Protein AF-A0A0D6LWR3-F1 (afdb_monomer)

Secondary structure (DSSP, 8-state):
-HHHHHHHHHHHHHHHHHHHTTTTGGGS--TTSHHHHHHHHHHHHHHHHHHHHHTT-PPP-HHHHHHHHHHHHHHHTHHHHHHHH-HHHHHHHHHHHHHHHHHHHHTTSS-TT------PPPHHHHHHHHHHHTT--------------------HHHHHHHHHHHHHHHHHHHHHHHHHHHHHHH-GGG------GGGHHHHHHHHHHHHHHHHHHHHHHHHH-HHHHHHHHHHHHHHHHHHIIIIIS--S-SHHHHHHHHHHHHHHHH------

Solvent-accessible surface area (backbone atoms only — not comparable to full-atom values): 15521 Å² total; per-residue (Å²): 112,68,51,50,51,52,12,52,51,24,40,53,54,17,18,49,27,55,22,44,23,59,61,59,40,69,82,44,83,51,75,80,22,58,64,45,50,52,46,15,49,52,30,28,51,53,53,50,50,51,51,39,58,74,65,66,59,68,86,86,59,75,74,63,50,54,57,56,52,54,49,52,62,58,49,66,53,45,52,57,44,35,72,74,59,32,60,19,56,38,37,40,54,49,17,53,52,48,48,54,50,51,48,40,52,71,69,26,77,78,51,77,76,78,73,84,78,80,75,76,82,53,77,68,58,57,56,51,54,58,59,62,71,75,72,81,88,82,92,82,93,82,84,90,74,86,75,79,70,90,66,78,84,71,48,75,64,56,55,49,51,51,51,50,53,53,49,52,51,51,50,51,54,60,61,52,62,48,52,64,55,50,52,47,67,77,36,53,96,76,56,75,83,64,77,54,78,82,45,50,64,32,18,33,50,20,13,46,32,40,41,54,14,53,52,30,38,52,55,12,31,78,41,54,37,56,84,58,44,47,60,50,58,26,45,46,14,15,53,43,15,32,50,43,20,43,75,73,68,53,74,65,67,57,73,69,57,48,50,52,49,52,51,51,52,50,56,67,72,61,66,67,81,81,90,124

Foldseek 3Di:
DVLLVLLVVLLVLLLLLLLCLCVLLVVDCCDLVQLLLVLLVVLLVVLVVVVCVVVVNPDDDVVVVVVVVVVSVVVSCLVVQCVVQNSLRSLQVQLVVLVVVVCCVVVCVPPVPDDPPPPPDDPVVVVVVVVVVPPDPDDDDDDDDPDDDPDPCDDPVNVVVVVVVVVVVVVVCVVCVCVVVVVCVVCVVVDDPPDDVVSSVSSSSSSNSNNSSVVSNVSSCVRPNCVVSSLSNSQSSSVSNNVCCVPPVVVQDDPVSVVVVVVSSVVSVPPDPPDD

Structure (mmCIF, N/CA/C/O backbone):
data_AF-A0A0D6LWR3-F1
#
_entry.id   AF-A0A0D6LWR3-F1
#
loop_
_atom_site.group_PDB
_atom_site.id
_atom_site.type_symbol
_atom_site.label_atom_id
_atom_site.label_alt_id
_atom_site.label_comp_id
_atom_site.label_asym_id
_atom_site.label_entity_id
_atom_site.label_seq_id
_atom_site.pdbx_PDB_ins_code
_atom_site.Cartn_x
_atom_site.Cartn_y
_atom_site.Cartn_z
_atom_site.occupancy
_atom_site.B_iso_or_equiv
_atom_site.auth_seq_id
_atom_site.auth_comp_id
_atom_site.auth_asym_id
_atom_site.auth_atom_id
_atom_site.pdbx_PDB_model_num
ATOM 1 N N . MET A 1 1 ? -8.842 -8.039 -28.610 1.00 59.84 1 MET A N 1
ATOM 2 C CA . MET A 1 1 ? -9.984 -8.128 -27.666 1.00 59.84 1 MET A CA 1
ATOM 3 C C . MET A 1 1 ? -9.612 -8.881 -26.392 1.00 59.84 1 MET A C 1
ATOM 5 O O . MET A 1 1 ? -9.870 -8.354 -25.321 1.00 59.84 1 MET A O 1
ATOM 9 N N . THR A 1 2 ? -8.950 -10.040 -26.474 1.00 79.56 2 THR A N 1
ATOM 10 C CA . THR A 1 2 ? -8.559 -10.850 -25.301 1.00 79.56 2 THR A CA 1
ATOM 11 C C . THR A 1 2 ?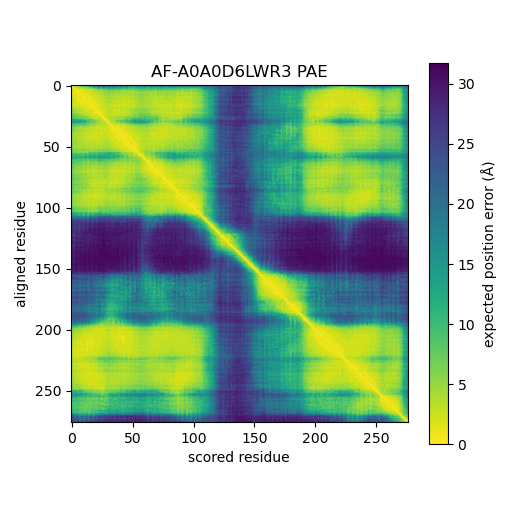 -7.680 -10.102 -24.286 1.00 79.56 2 THR A C 1
ATOM 13 O O . THR A 1 2 ? -8.002 -10.109 -23.105 1.00 79.56 2 THR A O 1
ATOM 16 N N . SER A 1 3 ? -6.644 -9.377 -24.726 1.00 82.06 3 SER A N 1
ATOM 17 C CA . SER A 1 3 ? -5.745 -8.623 -23.829 1.00 82.06 3 SER A CA 1
ATOM 18 C C . SER A 1 3 ? -6.461 -7.510 -23.055 1.00 82.06 3 SER A C 1
ATOM 20 O O . SER A 1 3 ? -6.284 -7.384 -21.850 1.00 82.06 3 SER A O 1
ATOM 22 N N . ALA A 1 4 ? -7.354 -6.761 -23.711 1.00 83.50 4 ALA A N 1
ATOM 23 C CA . ALA A 1 4 ? -8.127 -5.706 -23.052 1.00 83.50 4 ALA A CA 1
ATOM 24 C C . ALA A 1 4 ? -9.068 -6.267 -21.972 1.00 83.50 4 ALA A C 1
ATOM 26 O O . ALA A 1 4 ? -9.178 -5.700 -20.888 1.00 83.50 4 ALA A O 1
ATOM 27 N N . VAL A 1 5 ? -9.710 -7.411 -22.236 1.00 88.94 5 VAL A N 1
ATOM 28 C CA . VAL A 1 5 ? -10.566 -8.091 -21.250 1.00 88.94 5 VAL A CA 1
ATOM 29 C C . VAL A 1 5 ? -9.743 -8.586 -20.060 1.00 88.94 5 VAL A C 1
ATOM 31 O O . VAL A 1 5 ? -10.155 -8.382 -18.921 1.00 88.94 5 VAL A O 1
ATOM 34 N N . ILE A 1 6 ? -8.570 -9.180 -20.309 1.00 89.56 6 ILE A N 1
ATOM 35 C CA . ILE A 1 6 ? -7.651 -9.624 -19.250 1.00 89.56 6 ILE A CA 1
ATOM 36 C C . ILE A 1 6 ? -7.212 -8.436 -18.390 1.00 89.56 6 ILE A C 1
ATOM 38 O O . ILE A 1 6 ? -7.288 -8.515 -17.167 1.00 89.56 6 ILE A O 1
ATOM 42 N N . GLY A 1 7 ? -6.826 -7.316 -19.007 1.00 90.00 7 GLY A N 1
ATOM 43 C CA . GLY A 1 7 ? -6.427 -6.121 -18.271 1.00 90.00 7 GLY A CA 1
ATOM 44 C C . GLY A 1 7 ? -7.565 -5.525 -17.438 1.00 90.00 7 GLY A C 1
ATOM 45 O O . GLY A 1 7 ? -7.351 -5.162 -16.284 1.00 90.00 7 GLY A O 1
ATOM 46 N N . LEU A 1 8 ? -8.792 -5.473 -17.973 1.00 89.88 8 LEU A N 1
ATOM 47 C CA . LEU A 1 8 ? -9.941 -4.915 -17.249 1.00 89.88 8 LEU A CA 1
ATOM 48 C C . LEU A 1 8 ? -10.340 -5.822 -16.081 1.00 89.88 8 LEU A C 1
ATOM 50 O O . LEU A 1 8 ? -10.626 -5.334 -14.988 1.00 89.88 8 LEU A O 1
ATOM 54 N N . ALA A 1 9 ? -10.306 -7.141 -16.288 1.00 92.12 9 ALA A N 1
ATOM 55 C CA . ALA A 1 9 ? -10.532 -8.120 -15.233 1.00 92.12 9 ALA A CA 1
ATOM 56 C C . ALA A 1 9 ? -9.460 -8.021 -14.133 1.00 92.12 9 ALA A C 1
ATOM 58 O O . ALA A 1 9 ? -9.797 -8.025 -12.948 1.00 92.12 9 ALA A O 1
ATOM 59 N N . ALA A 1 10 ? -8.189 -7.861 -14.511 1.00 92.38 10 ALA A N 1
ATOM 60 C CA . ALA A 1 10 ? -7.078 -7.684 -13.580 1.00 92.38 10 ALA A CA 1
ATOM 61 C C . ALA A 1 10 ? -7.178 -6.365 -12.788 1.00 92.38 10 ALA A C 1
ATOM 63 O O . ALA A 1 10 ? -6.906 -6.352 -11.583 1.00 92.38 10 ALA A O 1
ATOM 64 N N . CYS A 1 11 ? -7.641 -5.276 -13.413 1.00 91.38 11 CYS A N 1
ATOM 65 C CA . CYS A 1 11 ? -7.991 -4.036 -12.717 1.00 91.38 11 CYS A CA 1
ATOM 66 C C . CYS A 1 11 ? -9.113 -4.262 -11.703 1.00 91.38 11 CYS A C 1
ATOM 68 O O . CYS A 1 11 ? -8.958 -3.892 -10.544 1.00 91.38 11 CYS A O 1
ATOM 70 N N . GLY A 1 12 ? -10.210 -4.909 -12.107 1.00 92.00 12 GLY A N 1
ATOM 71 C CA . GLY A 1 12 ? -11.332 -5.203 -11.214 1.00 92.00 12 GLY A CA 1
ATOM 72 C C . GLY A 1 12 ? -10.911 -6.031 -9.999 1.00 92.00 12 GLY A C 1
ATOM 73 O O . GLY A 1 12 ? -11.240 -5.680 -8.864 1.00 92.00 12 GLY A O 1
ATOM 74 N N . LEU A 1 13 ? -10.113 -7.081 -10.220 1.00 94.75 13 LEU A N 1
ATOM 75 C CA . LEU A 1 13 ? -9.549 -7.907 -9.153 1.00 94.75 13 LEU A CA 1
ATOM 76 C C . LEU A 1 13 ? -8.695 -7.071 -8.194 1.00 94.75 13 LEU A C 1
ATOM 78 O O . LEU A 1 13 ? -8.908 -7.093 -6.980 1.00 94.75 13 LEU A O 1
ATOM 82 N N . SER A 1 14 ? -7.765 -6.289 -8.743 1.00 93.62 14 SER A N 1
ATOM 83 C CA . SER A 1 14 ? -6.890 -5.421 -7.961 1.00 93.62 14 SER A CA 1
ATOM 84 C C . SER A 1 14 ? -7.678 -4.396 -7.148 1.00 93.62 14 SER A C 1
ATOM 86 O O . SER A 1 14 ? -7.347 -4.145 -5.989 1.00 93.62 14 SER A O 1
ATOM 88 N N . SER A 1 15 ? -8.740 -3.822 -7.716 1.00 93.31 15 SER A N 1
ATOM 89 C CA . SER A 1 15 ? -9.545 -2.820 -7.029 1.00 93.31 15 SER A CA 1
ATOM 90 C C . SER A 1 15 ? -10.290 -3.385 -5.826 1.00 93.31 15 SER A C 1
ATOM 92 O O . SER A 1 15 ? -10.322 -2.750 -4.770 1.00 93.31 15 SER A O 1
ATOM 94 N N . VAL A 1 16 ? -10.842 -4.594 -5.958 1.00 94.38 16 VAL A N 1
ATOM 95 C CA . VAL A 1 16 ? -11.517 -5.285 -4.853 1.00 94.38 16 VAL A CA 1
ATOM 96 C C . VAL A 1 16 ? -10.537 -5.560 -3.720 1.00 94.38 16 VAL A C 1
ATOM 98 O O . VAL A 1 16 ? -10.852 -5.280 -2.561 1.00 94.38 16 VAL A O 1
ATOM 101 N N . PHE A 1 17 ? -9.340 -6.062 -4.032 1.00 94.94 17 PHE A N 1
ATOM 102 C CA . PHE A 1 17 ? -8.332 -6.344 -3.015 1.00 94.94 17 PHE A CA 1
ATOM 103 C C . PHE A 1 17 ? -7.801 -5.073 -2.345 1.00 94.94 17 PHE A C 1
ATOM 105 O O . PHE A 1 17 ? -7.780 -5.034 -1.117 1.00 94.94 17 PHE A O 1
ATOM 112 N N . PHE A 1 18 ? -7.466 -4.012 -3.090 1.00 92.81 18 PHE A N 1
ATOM 113 C CA . PHE A 1 18 ? -7.041 -2.737 -2.493 1.00 92.81 18 PHE A CA 1
ATOM 114 C C . PHE A 1 18 ? -8.130 -2.108 -1.618 1.00 92.81 18 PHE A C 1
ATOM 116 O O . PHE A 1 18 ? -7.848 -1.678 -0.501 1.00 92.81 18 PHE A O 1
ATOM 123 N N . GLY A 1 19 ? -9.386 -2.109 -2.072 1.00 89.75 19 GLY A N 1
ATOM 124 C CA . GLY A 1 19 ? -10.509 -1.574 -1.296 1.00 89.75 19 GLY A CA 1
ATOM 125 C C . GLY A 1 19 ? -10.841 -2.395 -0.048 1.00 89.75 19 GLY A C 1
ATOM 126 O O . GLY A 1 19 ? -11.446 -1.882 0.893 1.00 89.75 19 GLY A O 1
ATOM 127 N N . SER A 1 20 ? -10.428 -3.665 -0.022 1.00 93.44 20 SER A N 1
ATOM 128 C CA . SER A 1 20 ? -10.706 -4.595 1.074 1.00 93.44 20 SER A CA 1
ATOM 129 C C . SER A 1 20 ? -9.495 -4.854 1.979 1.00 93.44 20 SER A C 1
ATOM 131 O O . SER A 1 20 ? -9.660 -5.462 3.033 1.00 93.44 20 SER A O 1
ATOM 133 N N . ALA A 1 21 ? -8.291 -4.400 1.616 1.00 90.56 21 ALA A N 1
ATOM 134 C CA . ALA A 1 21 ? -7.046 -4.771 2.294 1.00 90.56 21 ALA A CA 1
ATOM 135 C C . ALA A 1 21 ? -7.034 -4.396 3.785 1.00 90.56 21 ALA A C 1
ATOM 137 O O . ALA A 1 21 ? -6.538 -5.157 4.607 1.00 90.56 21 ALA A O 1
ATOM 138 N N . PHE A 1 22 ? -7.644 -3.270 4.164 1.00 89.25 22 PHE A N 1
ATOM 139 C CA . PHE A 1 22 ? -7.707 -2.825 5.563 1.00 89.25 22 PHE A CA 1
ATOM 140 C C . PHE A 1 22 ? -8.919 -3.360 6.347 1.00 89.25 22 PHE A C 1
ATOM 142 O O . PHE A 1 22 ? -8.989 -3.184 7.566 1.00 89.25 22 PHE A O 1
ATOM 149 N N . VAL A 1 23 ? -9.862 -4.050 5.694 1.00 91.38 23 VAL A N 1
ATOM 150 C CA . VAL A 1 23 ? -11.061 -4.625 6.340 1.00 91.38 23 VAL A CA 1
ATOM 151 C C . VAL A 1 23 ? -10.707 -5.606 7.471 1.00 91.38 23 VAL A C 1
ATOM 153 O O . VAL A 1 23 ? -11.317 -5.506 8.540 1.00 91.38 23 VAL A O 1
ATOM 156 N N . PRO A 1 24 ? -9.735 -6.530 7.315 1.00 88.50 24 PRO A N 1
ATOM 157 C CA . PRO A 1 24 ? -9.400 -7.488 8.367 1.00 88.50 24 PRO A CA 1
ATOM 158 C C . PRO A 1 24 ? -8.796 -6.829 9.603 1.00 88.50 24 PRO A C 1
ATOM 160 O O . PRO A 1 24 ? -9.083 -7.242 10.724 1.00 88.50 24 PRO A O 1
ATOM 163 N N . VAL A 1 25 ? -7.976 -5.799 9.392 1.00 86.69 25 VAL A N 1
ATOM 164 C CA . VAL A 1 25 ? -7.239 -5.087 10.443 1.00 86.69 25 VAL A CA 1
ATOM 165 C C . VAL A 1 25 ? -8.180 -4.228 11.282 1.00 86.69 25 VAL A C 1
ATOM 167 O O . VAL A 1 25 ? -8.052 -4.185 12.500 1.00 86.69 25 VAL A O 1
ATOM 170 N N . LYS A 1 26 ? -9.174 -3.600 10.648 1.00 84.94 26 LYS A N 1
ATOM 171 C CA . LYS A 1 26 ? -10.064 -2.610 11.271 1.00 84.94 26 LYS A CA 1
ATOM 172 C C . LYS A 1 26 ? -10.861 -3.110 12.481 1.00 84.94 26 LYS A C 1
ATOM 174 O O . LYS A 1 26 ? -11.301 -2.307 13.295 1.00 84.94 26 LYS A O 1
ATOM 179 N N . LYS A 1 27 ? -11.078 -4.421 12.603 1.00 81.50 27 LYS A N 1
ATOM 180 C CA . LYS A 1 27 ? -11.813 -5.020 13.733 1.00 81.50 27 LYS A CA 1
ATOM 181 C C . LYS A 1 27 ? -10.993 -5.144 15.012 1.00 81.50 27 LYS A C 1
ATOM 183 O O . LYS A 1 27 ? -11.557 -5.433 16.064 1.00 81.50 27 LYS A O 1
ATOM 188 N N . PHE A 1 28 ? -9.679 -5.029 14.903 1.00 83.81 28 PHE A N 1
ATOM 189 C CA . PHE A 1 28 ? -8.763 -5.228 16.010 1.00 83.81 28 PHE A CA 1
ATOM 190 C C . PHE A 1 28 ? -8.193 -3.885 16.435 1.00 83.81 28 PHE A C 1
ATOM 192 O O . PHE A 1 28 ? -7.999 -2.991 15.612 1.00 83.81 28 PHE A O 1
ATOM 199 N N . ASP A 1 29 ? -7.908 -3.758 17.727 1.00 79.75 29 ASP A N 1
ATOM 200 C CA . ASP A 1 29 ? -7.209 -2.588 18.234 1.00 79.75 29 ASP A CA 1
ATOM 201 C C . ASP A 1 29 ? -5.766 -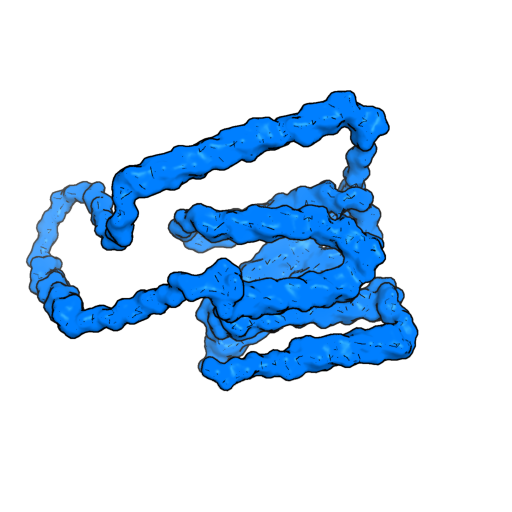2.594 17.714 1.00 79.75 29 ASP A C 1
ATOM 203 O O . ASP A 1 29 ? -4.955 -3.451 18.088 1.00 79.75 29 ASP A O 1
ATOM 207 N N . ALA A 1 30 ? -5.496 -1.665 16.798 1.00 72.75 30 ALA A N 1
ATOM 208 C CA . ALA A 1 30 ? -4.206 -1.466 16.157 1.00 72.75 30 ALA A CA 1
ATOM 209 C C . ALA A 1 30 ? -3.285 -0.520 16.943 1.00 72.75 30 ALA A C 1
ATOM 211 O O . ALA A 1 30 ? -2.140 -0.326 16.529 1.00 72.75 30 ALA A O 1
ATOM 212 N N . GLY A 1 31 ? -3.756 0.076 18.047 1.00 76.81 31 GLY A N 1
ATOM 213 C CA . GLY A 1 31 ? -3.003 1.065 18.813 1.00 76.81 31 GLY A CA 1
ATOM 214 C C . GLY A 1 31 ? -2.518 2.219 17.931 1.00 76.81 31 GLY A C 1
ATOM 215 O O . GLY A 1 31 ? -3.309 2.906 17.288 1.00 76.81 31 GLY A O 1
ATOM 216 N N . ASN A 1 32 ? -1.197 2.409 17.863 1.00 76.12 32 ASN A N 1
ATOM 217 C CA . ASN A 1 32 ? -0.557 3.431 17.025 1.00 76.12 32 ASN A CA 1
ATOM 218 C C . ASN A 1 32 ? -0.391 3.026 15.542 1.00 76.12 32 ASN A C 1
ATOM 220 O O . ASN A 1 32 ? 0.112 3.814 14.745 1.00 76.12 32 ASN A O 1
ATOM 224 N N . GLY A 1 33 ? -0.771 1.802 15.162 1.00 79.31 33 GLY A N 1
ATOM 225 C CA . GLY A 1 33 ? -0.720 1.296 13.789 1.00 79.31 33 GLY A CA 1
ATOM 226 C C . GLY A 1 33 ? 0.669 0.913 13.266 1.00 79.31 33 GLY A C 1
ATOM 227 O O . GLY A 1 33 ? 0.753 0.230 12.247 1.00 79.31 33 GLY A O 1
ATOM 228 N N . VAL A 1 34 ? 1.753 1.271 13.961 1.00 82.19 34 VAL A N 1
ATOM 229 C CA . VAL A 1 34 ? 3.135 1.009 13.516 1.00 82.19 34 VAL A CA 1
ATOM 230 C C . VAL A 1 34 ? 3.423 -0.491 13.474 1.00 82.19 34 VAL A C 1
ATOM 232 O O . VAL A 1 34 ? 3.983 -0.990 12.499 1.00 82.19 34 VAL A O 1
ATOM 235 N N . PHE A 1 35 ? 2.981 -1.230 14.495 1.00 79.81 35 PHE A N 1
ATOM 236 C CA . PHE A 1 35 ? 3.148 -2.684 14.545 1.00 79.81 35 PHE A CA 1
ATOM 237 C C . PHE A 1 35 ? 2.407 -3.388 13.397 1.00 79.81 35 PHE A C 1
ATOM 239 O O . PHE A 1 35 ? 2.971 -4.248 12.725 1.00 79.81 35 PHE A O 1
ATOM 246 N N . VAL A 1 36 ? 1.169 -2.972 13.119 1.00 81.56 36 VAL A N 1
ATOM 247 C CA . VAL A 1 36 ? 0.368 -3.477 11.991 1.00 81.56 36 VAL A CA 1
ATOM 248 C C . VAL A 1 36 ? 1.072 -3.224 10.664 1.00 81.56 36 VAL A C 1
ATOM 250 O O . VAL A 1 36 ? 1.195 -4.138 9.853 1.00 81.56 36 VAL A O 1
ATOM 253 N N . GLN A 1 37 ? 1.553 -1.998 10.450 1.00 84.00 37 GLN A N 1
ATOM 254 C CA . GLN A 1 37 ? 2.248 -1.606 9.225 1.00 84.00 37 GLN A CA 1
ATOM 255 C C . GLN A 1 37 ? 3.543 -2.399 9.026 1.00 84.00 37 GLN A C 1
ATOM 257 O O . GLN A 1 37 ? 3.817 -2.846 7.915 1.00 84.00 37 GLN A O 1
ATOM 262 N N . TRP A 1 38 ? 4.293 -2.667 10.097 1.00 80.00 38 TRP A N 1
ATOM 263 C CA . TRP A 1 38 ? 5.485 -3.513 10.038 1.00 80.00 38 TRP A CA 1
ATOM 264 C C . TRP A 1 38 ? 5.166 -4.966 9.642 1.00 80.00 38 TRP A C 1
ATOM 266 O O . TRP A 1 38 ? 5.792 -5.510 8.727 1.00 80.00 38 TRP A O 1
ATOM 276 N N . VAL A 1 39 ? 4.160 -5.590 10.271 1.00 80.62 39 VAL A N 1
ATOM 277 C CA . VAL A 1 39 ? 3.733 -6.960 9.920 1.00 80.62 39 VAL A CA 1
ATOM 278 C C . VAL A 1 39 ? 3.216 -7.014 8.479 1.00 80.62 39 VAL A C 1
ATOM 280 O O . VAL A 1 39 ? 3.561 -7.925 7.724 1.00 80.62 39 VAL A O 1
ATOM 283 N N . MET A 1 40 ? 2.425 -6.020 8.073 1.00 85.44 40 MET A N 1
ATOM 284 C CA . MET A 1 40 ? 1.884 -5.914 6.720 1.00 85.44 40 MET A CA 1
ATOM 285 C C . MET A 1 40 ? 2.996 -5.752 5.675 1.00 85.44 40 MET A C 1
ATOM 287 O O . MET A 1 40 ? 2.989 -6.454 4.667 1.00 85.44 40 MET A O 1
ATOM 291 N N . ALA A 1 41 ? 3.986 -4.890 5.929 1.00 83.00 41 ALA A N 1
ATOM 292 C CA . ALA A 1 41 ? 5.144 -4.710 5.055 1.00 83.00 41 ALA A CA 1
ATOM 293 C C . ALA A 1 41 ? 5.990 -5.988 4.942 1.00 83.00 41 ALA A C 1
ATOM 295 O O . ALA A 1 41 ? 6.450 -6.325 3.854 1.00 83.00 41 ALA A O 1
ATOM 296 N N . THR A 1 42 ? 6.140 -6.741 6.036 1.00 77.00 42 THR A N 1
ATOM 297 C CA . THR A 1 42 ? 6.841 -8.037 6.036 1.00 77.00 42 THR A CA 1
ATOM 298 C C . THR A 1 42 ? 6.126 -9.064 5.153 1.00 77.00 42 THR A C 1
ATOM 300 O O . THR A 1 42 ? 6.771 -9.777 4.381 1.00 77.00 42 THR A O 1
ATOM 303 N N . ALA A 1 43 ? 4.791 -9.115 5.206 1.00 80.06 43 ALA A N 1
ATOM 304 C CA . ALA A 1 43 ? 4.000 -9.953 4.307 1.00 80.06 43 ALA A CA 1
ATOM 305 C C . ALA A 1 43 ? 4.143 -9.515 2.839 1.00 80.06 43 ALA A C 1
ATOM 307 O O . ALA A 1 43 ? 4.350 -10.365 1.973 1.00 80.06 43 ALA A O 1
ATOM 308 N N . ILE A 1 44 ? 4.114 -8.203 2.566 1.00 85.38 44 ILE A N 1
ATOM 309 C CA . ILE A 1 44 ? 4.284 -7.667 1.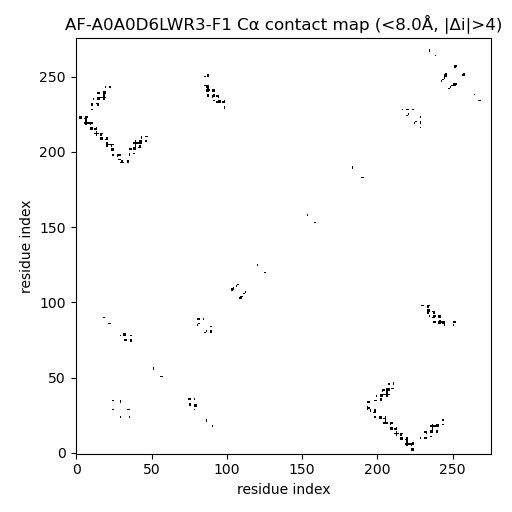206 1.00 85.38 44 ILE A CA 1
ATOM 310 C C . ILE A 1 44 ? 5.654 -8.017 0.633 1.00 85.38 44 ILE A C 1
ATOM 312 O O . ILE A 1 44 ? 5.755 -8.495 -0.495 1.00 85.38 44 ILE A O 1
ATOM 316 N N . LEU A 1 45 ? 6.706 -7.847 1.431 1.00 81.88 45 LEU A N 1
ATOM 317 C CA . LEU A 1 45 ? 8.060 -8.217 1.046 1.00 81.88 45 LEU A CA 1
ATOM 318 C C . LEU A 1 45 ? 8.174 -9.719 0.763 1.00 81.88 45 LEU A C 1
ATOM 320 O O . LEU A 1 45 ? 8.779 -10.102 -0.232 1.00 81.88 45 LEU A O 1
ATOM 324 N N . SER A 1 46 ? 7.573 -10.566 1.601 1.00 74.69 46 SER A N 1
ATOM 325 C CA . SER A 1 46 ? 7.630 -12.025 1.439 1.00 74.69 46 SER A CA 1
ATOM 326 C C . SER A 1 46 ? 6.969 -12.481 0.135 1.00 74.69 46 SER A C 1
ATOM 328 O O . SER A 1 46 ? 7.556 -13.259 -0.615 1.00 74.69 46 SER A O 1
ATOM 330 N N . VAL A 1 47 ? 5.773 -11.964 -0.169 1.00 79.38 47 VAL A N 1
ATOM 331 C CA . VAL A 1 47 ? 5.063 -12.271 -1.422 1.00 79.38 47 VAL A CA 1
ATOM 332 C C . VAL A 1 47 ? 5.808 -11.693 -2.627 1.00 79.38 47 VAL A C 1
ATOM 334 O O . VAL A 1 47 ? 5.980 -12.386 -3.626 1.00 79.38 47 VAL A O 1
ATOM 337 N N . GLY A 1 48 ? 6.309 -10.458 -2.528 1.00 78.81 48 GLY A N 1
ATOM 338 C CA . GLY A 1 48 ? 7.095 -9.828 -3.588 1.00 78.81 48 GLY A CA 1
ATOM 339 C C . GLY A 1 48 ? 8.385 -10.590 -3.901 1.00 78.81 48 GLY A C 1
ATOM 340 O O . GLY A 1 48 ? 8.692 -10.815 -5.067 1.00 78.81 48 GLY A O 1
ATOM 341 N N . LEU A 1 49 ? 9.109 -11.058 -2.880 1.00 76.31 49 LEU A N 1
ATOM 342 C CA . LEU A 1 49 ? 10.295 -11.902 -3.056 1.00 76.31 49 LEU A CA 1
ATOM 343 C C . LEU A 1 49 ? 9.954 -13.242 -3.712 1.00 76.31 49 LEU A C 1
ATOM 345 O O . LEU A 1 49 ? 10.706 -13.696 -4.570 1.00 76.31 49 LEU A O 1
ATOM 349 N N . ALA A 1 50 ? 8.825 -13.856 -3.347 1.00 75.81 50 ALA A N 1
ATOM 350 C CA . ALA A 1 50 ? 8.374 -15.090 -3.982 1.00 75.81 50 ALA A CA 1
ATOM 351 C C . ALA A 1 50 ? 8.088 -14.880 -5.477 1.00 75.81 50 ALA A C 1
ATOM 353 O O . ALA A 1 50 ? 8.563 -15.659 -6.297 1.00 75.81 50 ALA A O 1
ATOM 354 N N . ILE A 1 51 ? 7.392 -13.800 -5.845 1.00 80.38 51 ILE A N 1
ATOM 355 C CA . ILE A 1 51 ? 7.133 -13.451 -7.251 1.00 80.38 51 ILE A CA 1
ATOM 356 C C . ILE A 1 51 ? 8.448 -13.206 -7.996 1.00 80.38 51 ILE A C 1
ATOM 358 O O . ILE A 1 51 ? 8.663 -13.768 -9.062 1.00 80.38 51 ILE A O 1
ATOM 362 N N . GLN A 1 52 ? 9.371 -12.446 -7.405 1.00 77.44 52 GLN A N 1
ATOM 363 C CA . GLN A 1 52 ? 10.687 -12.195 -7.999 1.00 77.44 52 GLN A CA 1
ATOM 364 C C . GLN A 1 52 ? 11.490 -13.484 -8.227 1.00 77.44 52 GLN A C 1
ATOM 366 O O . GLN A 1 52 ? 12.202 -13.588 -9.225 1.00 77.44 52 GLN A O 1
ATOM 371 N N . ALA A 1 53 ? 11.382 -14.458 -7.319 1.00 73.38 53 ALA A N 1
ATOM 372 C CA . ALA A 1 53 ? 12.021 -15.760 -7.472 1.00 73.38 53 ALA A CA 1
ATOM 373 C C . ALA A 1 53 ? 11.375 -16.592 -8.593 1.00 73.38 53 ALA A C 1
ATOM 375 O O . ALA A 1 53 ? 12.094 -17.252 -9.342 1.00 73.38 53 ALA A O 1
ATOM 376 N N . LEU A 1 54 ? 10.045 -16.538 -8.736 1.00 80.25 54 LEU A N 1
ATOM 377 C CA . LEU A 1 54 ? 9.316 -17.211 -9.819 1.00 80.25 54 LEU A CA 1
ATOM 378 C C . LEU A 1 54 ? 9.643 -16.616 -11.198 1.00 80.25 54 LEU A C 1
ATOM 380 O O . LEU A 1 54 ? 9.779 -17.362 -12.161 1.00 80.25 54 LEU A O 1
ATOM 384 N N . GLU A 1 55 ? 9.839 -15.301 -11.274 1.00 74.88 55 GLU A N 1
ATOM 385 C CA . GLU A 1 55 ? 10.218 -14.569 -12.494 1.00 74.88 55 GLU A CA 1
ATOM 386 C C . GLU A 1 55 ? 11.729 -14.641 -12.808 1.00 74.88 55 GLU A C 1
ATOM 388 O O . GLU A 1 55 ? 12.219 -13.986 -13.728 1.00 74.88 55 GLU A O 1
ATOM 393 N N . GLY A 1 56 ? 12.505 -15.418 -12.042 1.00 73.56 56 GLY A N 1
ATOM 394 C CA . GLY A 1 56 ? 13.926 -15.643 -12.317 1.00 73.56 56 GLY A CA 1
ATOM 395 C C . GLY A 1 56 ? 14.833 -14.435 -12.054 1.00 73.56 56 GLY A C 1
ATOM 396 O O . GLY A 1 56 ? 15.862 -14.300 -12.710 1.00 73.56 56 GLY A O 1
ATOM 397 N N . PHE A 1 57 ? 14.479 -13.577 -11.090 1.00 71.50 57 PHE A N 1
ATOM 398 C CA . PHE A 1 57 ? 15.235 -12.380 -10.693 1.00 71.50 57 PHE A CA 1
ATOM 399 C C . PHE A 1 57 ? 15.532 -11.418 -11.862 1.00 71.50 57 PHE A C 1
ATOM 401 O O . PHE A 1 57 ? 16.677 -11.305 -12.315 1.00 71.50 57 PHE A O 1
ATOM 408 N N . PRO A 1 58 ? 14.519 -10.666 -12.334 1.00 73.19 58 PRO A N 1
ATOM 409 C CA . PRO A 1 58 ? 14.698 -9.703 -13.415 1.00 73.19 58 PRO A CA 1
ATOM 410 C C . PRO A 1 58 ? 15.688 -8.588 -13.041 1.00 73.19 58 PRO A C 1
ATOM 412 O O . PRO A 1 58 ? 15.950 -8.307 -11.868 1.00 73.19 58 PRO A O 1
ATOM 415 N N . LYS A 1 59 ? 16.241 -7.922 -14.064 1.00 74.25 59 LYS A N 1
ATOM 416 C CA . LYS A 1 59 ? 17.258 -6.870 -13.901 1.00 74.25 59 LYS A CA 1
ATOM 417 C C . LYS A 1 59 ? 16.782 -5.781 -12.935 1.00 74.25 59 LYS A C 1
ATOM 419 O O . LYS A 1 59 ? 15.742 -5.157 -13.129 1.00 74.25 59 LYS A O 1
ATOM 424 N N . PHE A 1 60 ? 17.594 -5.527 -11.916 1.00 72.25 60 PHE A N 1
ATOM 425 C CA . PHE A 1 60 ? 17.290 -4.572 -10.861 1.00 72.25 60 PHE A CA 1
ATOM 426 C C . PHE A 1 60 ? 17.458 -3.126 -11.345 1.00 72.25 60 PHE A C 1
ATOM 428 O O . PHE A 1 60 ? 18.560 -2.720 -11.713 1.00 72.25 60 PHE A O 1
ATOM 435 N N . GLN A 1 61 ? 16.379 -2.340 -11.314 1.00 74.94 61 GLN A N 1
ATOM 436 C CA . GLN A 1 61 ? 16.392 -0.913 -11.643 1.00 74.94 61 GLN A CA 1
ATOM 437 C C . GLN A 1 61 ? 16.285 -0.085 -10.345 1.00 74.94 61 GLN A C 1
ATOM 439 O O . GLN A 1 61 ? 15.189 0.030 -9.792 1.00 74.94 61 GLN A O 1
ATOM 444 N N . PRO A 1 62 ? 17.371 0.551 -9.856 1.00 72.12 62 PRO A N 1
ATOM 445 C CA . PRO A 1 62 ? 17.356 1.276 -8.580 1.00 72.12 62 PRO A CA 1
ATOM 446 C C . PRO A 1 62 ? 16.354 2.435 -8.531 1.00 72.12 62 PRO A C 1
ATOM 448 O O . PRO A 1 62 ? 15.830 2.762 -7.471 1.00 72.12 62 PRO A O 1
ATOM 451 N N . LEU A 1 63 ? 16.045 3.044 -9.681 1.00 71.88 63 LEU A N 1
ATOM 452 C CA . LEU A 1 63 ? 15.095 4.154 -9.755 1.00 71.88 63 LEU A CA 1
ATOM 453 C C . LEU A 1 63 ? 13.668 3.729 -9.363 1.00 71.88 63 LEU A C 1
ATOM 455 O O . LEU A 1 63 ? 12.955 4.504 -8.733 1.00 71.88 63 LEU A O 1
ATOM 459 N N . ALA A 1 64 ? 13.275 2.486 -9.662 1.00 74.19 64 ALA A N 1
ATOM 460 C CA . ALA A 1 64 ? 11.966 1.953 -9.284 1.00 74.19 64 ALA A CA 1
ATOM 461 C C . ALA A 1 64 ? 11.817 1.802 -7.757 1.00 74.19 64 ALA A C 1
ATOM 463 O O . ALA A 1 64 ? 10.714 1.923 -7.226 1.00 74.19 64 ALA A O 1
ATOM 464 N N . MET A 1 65 ? 12.926 1.617 -7.028 1.00 77.88 65 MET A N 1
ATOM 465 C CA . MET A 1 65 ? 12.900 1.497 -5.567 1.00 77.88 65 MET A CA 1
ATOM 466 C C . MET A 1 65 ? 12.432 2.777 -4.876 1.00 77.88 65 MET A C 1
ATOM 468 O O . MET A 1 65 ? 11.812 2.698 -3.817 1.00 77.88 65 MET A O 1
ATOM 472 N N . LEU A 1 66 ? 12.699 3.952 -5.462 1.00 77.50 66 LEU A N 1
ATOM 473 C CA . LEU A 1 66 ? 12.266 5.228 -4.885 1.00 77.50 66 LEU A CA 1
ATOM 474 C C . LEU A 1 66 ? 10.739 5.293 -4.763 1.00 77.50 66 LEU A C 1
ATOM 476 O O . LEU A 1 66 ? 10.231 5.797 -3.764 1.00 77.50 66 LEU A O 1
ATOM 480 N N . GLY A 1 67 ? 10.008 4.716 -5.723 1.00 77.25 67 GLY A N 1
ATOM 481 C CA . GLY A 1 67 ? 8.551 4.596 -5.648 1.00 77.25 67 GLY A CA 1
ATOM 482 C C . GLY A 1 67 ? 8.097 3.767 -4.444 1.00 77.25 67 GLY A C 1
ATOM 483 O O . GLY A 1 67 ? 7.196 4.182 -3.720 1.00 77.25 67 GLY A O 1
ATOM 484 N N . GLY A 1 68 ? 8.773 2.646 -4.171 1.00 81.00 68 GLY A N 1
ATOM 485 C CA . GLY A 1 68 ? 8.514 1.816 -2.990 1.00 81.00 68 GLY A CA 1
ATOM 486 C C . GLY A 1 68 ? 8.804 2.539 -1.670 1.00 81.00 68 GLY A C 1
ATOM 487 O O . GLY A 1 68 ? 8.035 2.404 -0.720 1.00 81.00 68 GLY A O 1
ATOM 488 N N . VAL A 1 69 ? 9.860 3.359 -1.621 1.00 79.50 69 VAL A N 1
ATOM 489 C CA . VAL A 1 69 ? 10.179 4.197 -0.451 1.00 79.50 69 VAL A CA 1
ATOM 490 C C . VAL A 1 69 ? 9.077 5.229 -0.204 1.00 79.50 69 VAL A C 1
ATOM 492 O O . VAL A 1 69 ? 8.566 5.314 0.910 1.00 79.50 69 VAL A O 1
ATOM 495 N N . PHE A 1 70 ? 8.659 5.977 -1.229 1.00 83.88 70 PHE A N 1
ATOM 496 C CA . PHE A 1 70 ? 7.578 6.959 -1.083 1.00 83.88 70 PHE A CA 1
ATOM 497 C C . PHE A 1 70 ? 6.243 6.310 -0.717 1.00 83.88 70 PHE A C 1
ATOM 499 O O . PHE A 1 70 ? 5.519 6.834 0.130 1.00 83.88 70 PHE A O 1
ATOM 506 N N . TRP A 1 71 ? 5.944 5.147 -1.297 1.00 85.62 71 TRP A N 1
ATOM 507 C CA . TRP A 1 71 ? 4.772 4.363 -0.928 1.00 85.62 71 TRP A CA 1
ATOM 508 C C . TRP A 1 71 ? 4.816 3.953 0.549 1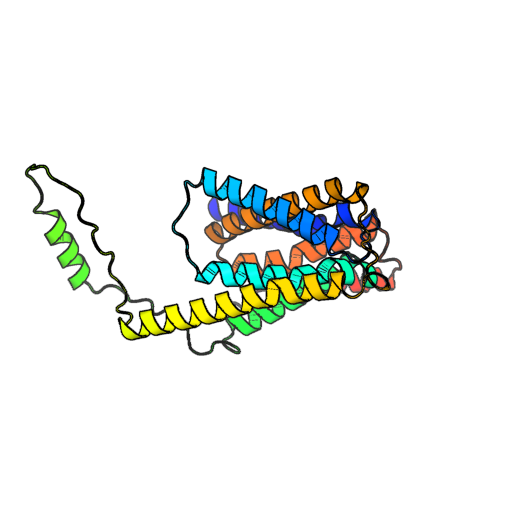.00 85.62 71 TRP A C 1
ATOM 510 O O . TRP A 1 71 ? 3.836 4.152 1.264 1.00 85.62 71 TRP A O 1
ATOM 520 N N . ALA A 1 72 ? 5.959 3.460 1.036 1.00 82.00 72 ALA A N 1
ATOM 521 C CA . ALA A 1 72 ? 6.118 3.075 2.434 1.00 82.00 72 ALA A CA 1
ATOM 522 C C . ALA A 1 72 ? 5.942 4.271 3.384 1.00 82.00 72 ALA A C 1
ATOM 524 O O . ALA A 1 72 ? 5.217 4.146 4.368 1.00 82.00 72 ALA A O 1
ATOM 525 N N . LEU A 1 73 ? 6.524 5.439 3.072 1.00 81.56 73 LEU A N 1
ATOM 526 C CA . LEU A 1 73 ? 6.330 6.660 3.867 1.00 81.56 73 LEU A CA 1
ATOM 527 C C . LEU A 1 73 ? 4.855 7.073 3.944 1.00 81.56 73 LEU A C 1
ATOM 529 O O . LEU A 1 73 ? 4.371 7.399 5.026 1.00 81.56 73 LEU A O 1
ATOM 533 N N . GLY A 1 74 ? 4.138 7.042 2.818 1.00 82.31 74 GLY A N 1
ATOM 534 C CA . GLY A 1 74 ? 2.707 7.345 2.794 1.00 82.31 74 GLY A CA 1
ATOM 535 C C . GLY A 1 74 ? 1.880 6.333 3.589 1.00 82.31 74 GLY A C 1
ATOM 536 O O . GLY A 1 74 ? 0.929 6.700 4.272 1.00 82.31 74 GLY A O 1
ATOM 537 N N . ASN A 1 75 ? 2.265 5.056 3.560 1.00 86.50 75 ASN A N 1
ATOM 538 C CA . ASN A 1 75 ? 1.506 3.996 4.216 1.00 86.50 75 ASN A CA 1
ATOM 539 C C . ASN A 1 75 ? 1.653 3.996 5.752 1.00 86.50 75 ASN A C 1
ATOM 541 O O . ASN A 1 75 ? 0.759 3.515 6.448 1.00 86.50 75 ASN A O 1
ATOM 545 N N . VAL A 1 76 ? 2.717 4.595 6.310 1.00 83.56 76 VAL A N 1
ATOM 546 C CA . VAL A 1 76 ? 2.891 4.745 7.773 1.00 83.56 76 VAL A CA 1
ATOM 547 C C . VAL A 1 76 ? 1.703 5.473 8.411 1.00 83.56 76 VAL A C 1
ATOM 549 O O . VAL A 1 76 ? 1.261 5.104 9.499 1.00 83.56 76 VAL A O 1
ATOM 552 N N . THR A 1 77 ? 1.146 6.477 7.731 1.00 83.94 77 THR A N 1
ATOM 553 C CA . THR A 1 77 ? 0.013 7.262 8.242 1.00 83.94 77 THR A CA 1
ATOM 554 C C . THR A 1 77 ? -1.347 6.651 7.904 1.00 83.94 77 THR A C 1
ATOM 556 O O . THR A 1 77 ? -2.365 7.137 8.397 1.00 83.94 77 THR A O 1
ATOM 559 N N . ALA A 1 78 ? -1.398 5.546 7.150 1.00 84.75 78 ALA A N 1
ATOM 560 C CA . ALA A 1 78 ? -2.655 4.952 6.704 1.00 84.75 78 ALA A CA 1
ATOM 561 C C . ALA A 1 78 ? -3.526 4.468 7.875 1.00 84.75 78 ALA A C 1
ATOM 563 O O . ALA A 1 78 ? -4.702 4.815 7.942 1.00 84.75 78 ALA A O 1
ATOM 564 N N . ILE A 1 79 ? -2.974 3.716 8.838 1.00 85.44 79 ILE A N 1
ATOM 565 C CA . ILE A 1 79 ? -3.770 3.213 9.977 1.00 85.44 79 ILE A CA 1
ATOM 566 C C . ILE A 1 79 ? -4.288 4.356 10.868 1.00 85.44 79 ILE A C 1
ATOM 568 O O . ILE A 1 79 ? -5.488 4.353 11.154 1.00 85.44 79 ILE A O 1
ATOM 572 N N . PRO A 1 80 ? -3.465 5.353 11.261 1.00 83.62 80 PRO A N 1
ATOM 573 C CA . PRO A 1 80 ? -3.960 6.531 11.977 1.00 83.62 80 PRO A CA 1
ATOM 574 C C . PRO A 1 80 ? -5.070 7.294 11.240 1.00 83.62 80 PRO A C 1
ATOM 576 O O . PRO A 1 80 ? -6.036 7.731 11.856 1.00 83.62 80 PRO A O 1
ATOM 579 N N . ILE A 1 81 ? -4.979 7.441 9.915 1.00 84.62 81 ILE A N 1
ATOM 580 C CA . ILE A 1 81 ? -6.033 8.105 9.133 1.00 84.62 81 ILE A CA 1
ATOM 581 C C . ILE A 1 81 ? -7.333 7.291 9.187 1.00 84.62 81 ILE A C 1
ATOM 583 O O . ILE A 1 81 ? -8.406 7.845 9.427 1.00 84.62 81 ILE A O 1
ATOM 587 N N . MET A 1 82 ? -7.245 5.970 9.010 1.00 85.75 82 MET A N 1
ATOM 588 C CA . MET A 1 82 ? -8.412 5.080 8.999 1.00 85.75 82 MET A CA 1
ATOM 589 C C . MET A 1 82 ? -9.084 4.938 10.371 1.00 85.75 82 MET A C 1
ATOM 591 O O . MET A 1 82 ? -10.269 4.592 10.424 1.00 85.75 82 MET A O 1
ATOM 595 N N . SER A 1 83 ? -8.361 5.187 11.469 1.00 82.81 83 SER A N 1
ATOM 596 C CA . SER A 1 83 ? -8.938 5.198 12.817 1.00 82.81 83 SER A CA 1
ATOM 597 C C . SER A 1 83 ? -9.710 6.486 13.117 1.00 82.81 83 SER A C 1
ATOM 599 O O . SER A 1 83 ? -10.697 6.429 13.846 1.00 82.81 83 SER A O 1
ATOM 601 N N . VAL A 1 84 ? -9.320 7.621 12.522 1.00 83.25 84 VAL A N 1
ATOM 602 C CA . VAL A 1 84 ? -9.992 8.919 12.712 1.00 83.25 84 VAL A CA 1
ATOM 603 C C . VAL A 1 84 ? -11.139 9.128 11.721 1.00 83.25 84 VAL A C 1
ATOM 605 O O . VAL A 1 84 ? -12.228 9.536 12.116 1.00 83.25 84 VAL A O 1
ATOM 608 N N . LEU A 1 85 ? -10.913 8.862 10.432 1.00 82.75 85 LEU A N 1
ATOM 609 C CA . LEU A 1 85 ? -11.886 9.140 9.366 1.00 82.75 85 LEU A CA 1
ATOM 610 C C . LEU A 1 85 ? -12.794 7.947 9.039 1.00 82.75 85 LEU A C 1
ATOM 612 O O . LEU A 1 85 ? -13.824 8.115 8.390 1.00 82.75 85 LEU A O 1
ATOM 616 N N . GLY A 1 86 ? -12.426 6.735 9.447 1.00 83.06 86 GLY A N 1
ATOM 617 C CA . GLY A 1 86 ? -13.087 5.519 8.980 1.00 83.06 86 GLY A CA 1
ATOM 618 C C . GLY A 1 86 ? -12.600 5.069 7.596 1.00 83.06 86 GLY A C 1
ATOM 619 O O . GLY A 1 86 ? -11.898 5.790 6.884 1.00 83.06 86 GLY A O 1
ATOM 620 N N . LEU A 1 87 ? -12.957 3.838 7.215 1.00 86.50 87 LEU A N 1
ATOM 621 C CA . LEU A 1 87 ? -12.358 3.166 6.052 1.00 86.50 87 LEU A CA 1
ATOM 622 C C . LEU A 1 87 ? -12.816 3.780 4.723 1.00 86.50 87 LEU A C 1
ATOM 624 O O . LEU A 1 87 ? -11.999 4.076 3.855 1.00 86.50 87 LEU A O 1
ATOM 628 N N . GLY A 1 88 ? -14.123 3.988 4.570 1.00 82.31 88 GLY A N 1
ATOM 629 C CA . GLY A 1 88 ? -14.725 4.487 3.337 1.00 82.31 88 GLY A CA 1
ATOM 630 C C . GLY A 1 88 ? -14.295 5.915 3.014 1.00 82.31 88 GLY A C 1
ATOM 631 O O . GLY A 1 88 ? -13.835 6.175 1.907 1.00 82.31 88 GLY A O 1
ATOM 632 N N . MET A 1 89 ? -14.380 6.834 3.984 1.00 81.75 89 MET A N 1
ATOM 633 C CA . MET A 1 89 ? -13.954 8.223 3.771 1.00 81.75 89 MET A CA 1
ATOM 634 C C . MET A 1 89 ? -12.440 8.324 3.548 1.00 81.75 89 MET A C 1
ATOM 636 O O . MET A 1 89 ? -12.017 9.022 2.629 1.00 81.75 89 MET A O 1
ATOM 640 N N . GLY A 1 90 ? -11.630 7.584 4.316 1.00 85.00 90 GLY A N 1
ATOM 641 C CA . GLY A 1 90 ? -10.176 7.563 4.139 1.00 85.00 90 GLY A CA 1
ATOM 642 C C . GLY A 1 90 ? -9.750 7.080 2.749 1.00 85.00 90 GLY A C 1
ATOM 643 O O . GLY A 1 90 ? -8.951 7.740 2.088 1.00 85.00 90 GLY A O 1
ATOM 644 N N . MET A 1 91 ? -10.325 5.974 2.262 1.00 86.00 91 MET A N 1
ATOM 645 C CA . MET A 1 91 ? -9.998 5.428 0.938 1.00 86.00 91 MET A CA 1
ATOM 646 C C . MET A 1 91 ? -10.474 6.320 -0.217 1.00 86.00 91 MET A C 1
ATOM 648 O O . MET A 1 91 ? -9.785 6.409 -1.230 1.00 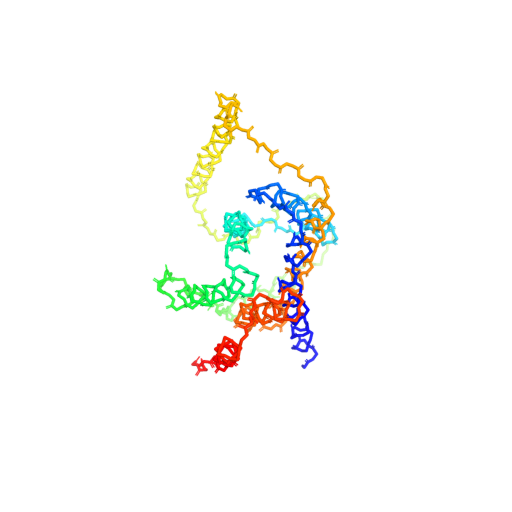86.00 91 MET A O 1
ATOM 652 N N . LEU A 1 92 ? -11.612 7.011 -0.078 1.00 83.62 92 LEU A N 1
ATOM 653 C CA . LEU A 1 92 ? -12.086 7.963 -1.092 1.00 83.62 92 LEU A CA 1
ATOM 654 C C . LEU A 1 92 ? -11.183 9.200 -1.192 1.00 83.62 92 LEU A C 1
ATOM 656 O O . LEU A 1 92 ? -10.829 9.610 -2.296 1.00 83.62 92 LEU A O 1
ATOM 660 N N . ILE A 1 93 ? -10.773 9.770 -0.052 1.00 84.06 93 ILE A N 1
ATOM 661 C CA . ILE A 1 93 ? -9.844 10.913 -0.016 1.00 84.06 93 ILE A CA 1
ATOM 662 C C . ILE A 1 93 ? -8.486 10.518 -0.605 1.00 84.06 93 ILE A C 1
ATOM 664 O O . ILE A 1 93 ? -7.899 11.275 -1.384 1.00 84.06 93 ILE A O 1
ATOM 668 N N . TRP A 1 94 ? -7.998 9.321 -0.271 1.00 85.12 94 TRP A N 1
ATOM 669 C CA . TRP A 1 94 ? -6.769 8.785 -0.848 1.00 85.12 94 TRP A CA 1
ATOM 670 C C . TRP A 1 94 ? -6.884 8.667 -2.369 1.00 85.12 94 TRP A C 1
ATOM 672 O O . TRP A 1 94 ? -6.047 9.210 -3.091 1.00 85.12 94 TRP A O 1
ATOM 682 N N . GLY A 1 95 ? -7.957 8.046 -2.862 1.00 83.19 95 GLY A N 1
ATOM 683 C CA . GLY A 1 95 ? -8.222 7.938 -4.292 1.00 83.19 95 GLY A CA 1
ATOM 684 C C . GLY A 1 95 ? -8.201 9.293 -4.998 1.00 83.19 95 GLY A C 1
ATOM 685 O O . GLY A 1 95 ? -7.479 9.467 -5.979 1.00 83.19 95 GLY A O 1
ATOM 686 N N . ALA A 1 96 ? -8.930 10.278 -4.466 1.00 82.38 96 ALA A N 1
ATOM 687 C CA . ALA A 1 96 ? -8.976 11.629 -5.029 1.00 82.38 96 ALA A CA 1
ATOM 688 C C . ALA A 1 96 ? -7.586 12.287 -5.083 1.00 82.38 96 ALA A C 1
ATOM 690 O O . ALA A 1 96 ? -7.211 12.876 -6.096 1.00 82.38 96 ALA A O 1
ATOM 691 N N . THR A 1 97 ? -6.784 12.128 -4.026 1.00 84.19 97 THR A N 1
ATOM 692 C CA . THR A 1 97 ? -5.415 12.666 -3.965 1.00 84.19 97 THR A CA 1
ATOM 693 C C . THR A 1 97 ? -4.499 12.004 -4.997 1.00 84.19 97 THR A C 1
ATOM 695 O O . THR A 1 97 ? -3.682 12.686 -5.620 1.00 84.19 97 THR A O 1
ATOM 698 N N . ASN A 1 98 ? -4.652 10.695 -5.226 1.00 85.06 98 ASN A N 1
ATOM 699 C CA . ASN A 1 98 ? -3.912 9.975 -6.264 1.00 85.06 98 ASN A CA 1
ATOM 700 C C . ASN A 1 98 ? -4.282 10.484 -7.662 1.00 85.06 98 ASN A C 1
ATOM 702 O O . ASN A 1 98 ? -3.381 10.729 -8.459 1.00 85.06 98 ASN A O 1
ATOM 706 N N . CYS A 1 99 ? -5.568 10.718 -7.947 1.00 79.81 99 CYS A N 1
ATOM 707 C CA . CYS A 1 99 ? -6.000 11.284 -9.229 1.00 79.81 99 CYS A CA 1
ATOM 708 C C . CYS A 1 99 ? -5.438 12.687 -9.471 1.00 79.81 99 CYS A C 1
ATOM 710 O O . CYS A 1 99 ? -4.854 12.929 -10.524 1.00 79.81 99 CYS A O 1
ATOM 712 N N . ILE A 1 100 ? -5.543 13.587 -8.488 1.00 81.44 100 ILE A N 1
ATOM 713 C CA . ILE A 1 100 ? -5.023 14.960 -8.602 1.00 81.44 100 ILE A CA 1
ATOM 714 C C . ILE A 1 100 ? -3.509 14.942 -8.824 1.00 81.44 100 ILE A C 1
ATOM 716 O O . ILE A 1 100 ? -2.991 15.648 -9.688 1.00 81.44 100 ILE A O 1
ATOM 720 N N . THR A 1 101 ? -2.797 14.107 -8.067 1.00 80.00 101 THR A N 1
ATOM 721 C CA . THR A 1 101 ? -1.341 13.975 -8.179 1.00 80.00 101 THR A CA 1
ATOM 722 C C . THR A 1 101 ? -0.951 13.368 -9.526 1.00 80.00 101 THR A C 1
ATOM 724 O O . THR A 1 101 ? -0.030 13.860 -10.174 1.00 80.00 101 THR A O 1
ATOM 727 N N . GLY A 1 102 ? -1.672 12.344 -9.990 1.00 74.31 102 GLY A N 1
ATOM 728 C CA . GLY A 1 102 ? -1.471 11.735 -11.303 1.00 74.31 102 GLY A CA 1
ATOM 729 C C . GLY A 1 102 ? -1.691 12.724 -12.444 1.00 74.31 102 GLY A C 1
ATOM 730 O O . GLY A 1 102 ? -0.853 12.813 -13.339 1.00 74.31 102 GLY A O 1
ATOM 731 N N . TRP A 1 103 ? -2.753 13.531 -12.373 1.00 74.38 103 TRP A N 1
A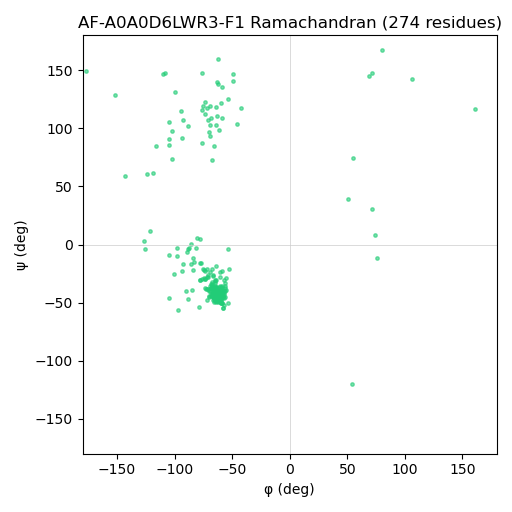TOM 732 C CA . TRP A 1 103 ? -3.001 14.612 -13.325 1.00 74.38 103 TRP A CA 1
ATOM 733 C C . TRP A 1 103 ? -1.906 15.684 -13.278 1.00 74.38 103 TRP A C 1
ATOM 735 O O . TRP A 1 103 ? -1.410 16.087 -14.327 1.00 74.38 103 TRP A O 1
ATOM 745 N N . ALA A 1 104 ? -1.469 16.117 -12.092 1.00 76.69 104 ALA A N 1
ATOM 746 C CA . ALA A 1 104 ? -0.438 17.149 -11.946 1.00 76.69 104 ALA A CA 1
ATOM 747 C C . ALA A 1 104 ? 0.937 16.695 -12.472 1.00 76.69 104 ALA A C 1
ATOM 749 O O . ALA A 1 104 ? 1.669 17.475 -13.090 1.00 76.69 104 ALA A O 1
ATOM 750 N N . VAL A 1 105 ? 1.286 15.423 -12.254 1.00 71.88 105 VAL A N 1
ATOM 751 C CA . VAL A 1 105 ? 2.506 14.813 -12.799 1.00 71.88 105 VAL A CA 1
ATOM 752 C C . VAL A 1 105 ? 2.387 14.634 -14.316 1.00 71.88 105 VAL A C 1
ATOM 754 O O . VAL A 1 105 ? 3.321 14.988 -15.034 1.00 71.88 105 VAL A O 1
ATOM 757 N N . GLY A 1 106 ? 1.244 14.146 -14.811 1.00 63.94 106 GLY A N 1
ATOM 758 C CA . GLY A 1 106 ? 0.999 13.898 -16.237 1.00 63.94 106 GLY A CA 1
ATOM 759 C C . GLY A 1 106 ? 0.886 15.166 -17.089 1.00 63.94 106 GLY A C 1
ATOM 760 O O . GLY A 1 106 ? 1.400 15.204 -18.202 1.00 63.94 106 GLY A O 1
ATOM 761 N N . SER A 1 107 ? 0.305 16.236 -16.546 1.00 65.06 107 SER A N 1
ATOM 762 C CA . SER A 1 107 ? 0.114 17.522 -17.239 1.00 65.06 107 SER A CA 1
ATOM 763 C C . SER A 1 107 ? 1.391 18.372 -17.310 1.00 65.06 107 SER A C 1
ATOM 765 O O . SER A 1 107 ? 1.362 19.515 -17.757 1.00 65.06 107 SER A O 1
ATOM 767 N N . GLY A 1 108 ? 2.529 17.848 -16.840 1.00 59.12 108 GLY A N 1
ATOM 768 C CA . GLY A 1 108 ? 3.818 18.537 -16.895 1.00 59.12 108 GLY A CA 1
ATOM 769 C C . GLY A 1 108 ? 3.975 19.689 -15.896 1.00 59.12 108 GLY A C 1
ATOM 770 O O . GLY A 1 108 ? 4.989 20.382 -15.948 1.00 59.12 108 GLY A O 1
ATOM 771 N N . PHE A 1 109 ? 3.041 19.875 -14.956 1.00 59.59 109 PHE A N 1
ATOM 772 C CA . PHE A 1 109 ? 3.128 20.929 -13.937 1.00 59.59 109 PHE A CA 1
ATOM 773 C C . PHE A 1 109 ? 4.323 20.715 -12.989 1.00 59.59 109 PHE A C 1
ATOM 775 O O . PHE A 1 109 ? 5.002 21.672 -12.626 1.00 59.59 109 PHE A O 1
ATOM 782 N N . CYS A 1 110 ? 4.647 19.457 -12.655 1.00 51.97 110 CYS A N 1
ATOM 783 C CA . CYS A 1 110 ? 5.849 19.110 -11.879 1.00 51.97 110 CYS A CA 1
ATOM 784 C C . CYS A 1 110 ? 7.081 18.744 -12.730 1.00 51.97 110 CYS A C 1
ATOM 786 O O . CYS A 1 110 ? 8.201 18.850 -12.236 1.00 51.97 110 CYS A O 1
ATOM 788 N N . PHE A 1 111 ? 6.912 18.323 -13.990 1.00 50.66 111 PHE A N 1
ATOM 789 C CA . PHE A 1 111 ? 8.005 17.822 -14.842 1.00 50.66 111 PHE A CA 1
ATOM 790 C C . PHE A 1 111 ? 7.841 18.244 -16.311 1.00 50.66 111 PHE A C 1
ATOM 792 O O . PHE A 1 111 ? 7.795 17.413 -17.213 1.00 50.66 111 PHE A O 1
ATOM 799 N N . SER A 1 112 ? 7.791 19.552 -16.563 1.00 44.16 112 SER A N 1
ATOM 800 C CA . SER A 1 112 ? 7.591 20.183 -17.884 1.00 44.16 112 SER A CA 1
ATOM 801 C C . SER A 1 112 ? 8.567 19.748 -19.010 1.00 44.16 112 SER A C 1
ATOM 803 O O . SER A 1 112 ? 8.399 20.165 -20.154 1.00 44.16 112 SER A O 1
ATOM 805 N N . GLN A 1 113 ? 9.579 18.910 -18.752 1.00 44.88 113 GLN A N 1
ATOM 806 C CA . GLN A 1 113 ? 10.716 18.699 -19.664 1.00 44.88 113 GLN A CA 1
ATOM 807 C C . GLN A 1 113 ? 11.024 17.239 -20.055 1.00 44.88 113 GLN A C 1
ATOM 809 O O . GLN A 1 113 ? 11.973 17.019 -20.802 1.00 44.88 113 GLN A O 1
ATOM 814 N N . ILE A 1 114 ? 10.257 16.228 -19.629 1.00 48.09 114 ILE A N 1
ATOM 815 C CA . ILE A 1 114 ? 10.530 14.833 -20.038 1.00 48.09 114 ILE A CA 1
ATOM 816 C C . ILE A 1 114 ? 9.551 14.420 -21.138 1.00 48.09 114 ILE A C 1
ATOM 818 O O . ILE A 1 114 ? 8.619 13.655 -20.916 1.00 48.09 114 ILE A O 1
ATOM 822 N N . ARG A 1 115 ? 9.755 14.934 -22.356 1.00 39.44 115 ARG A N 1
ATOM 823 C CA . ARG A 1 115 ? 9.162 14.298 -23.540 1.00 39.44 115 ARG A CA 1
ATOM 824 C C . ARG A 1 115 ? 9.949 13.011 -23.814 1.00 39.44 115 ARG A C 1
ATOM 826 O O . ARG A 1 115 ? 11.165 13.108 -24.000 1.00 39.44 115 ARG A O 1
ATOM 833 N N . PRO A 1 116 ? 9.327 11.820 -23.860 1.00 41.88 116 PRO A N 1
ATOM 834 C CA . PRO A 1 116 ? 10.008 10.647 -24.385 1.00 41.88 116 PRO A CA 1
ATOM 835 C C . PRO A 1 116 ? 10.309 10.912 -25.865 1.00 41.88 116 PRO A C 1
ATOM 837 O O . PRO A 1 116 ? 9.406 11.033 -26.690 1.00 41.88 116 PRO A O 1
ATOM 840 N N . SER A 1 117 ? 11.589 11.088 -26.194 1.00 35.81 117 SER A N 1
ATOM 841 C CA . SER A 1 117 ? 12.045 11.231 -27.575 1.00 35.81 117 SER A CA 1
ATOM 842 C C . SER A 1 117 ? 11.898 9.877 -28.260 1.00 35.81 117 SER A C 1
ATOM 844 O O . SER A 1 117 ? 12.740 8.993 -28.098 1.00 35.81 117 SER A O 1
ATOM 846 N N . VAL A 1 118 ? 10.795 9.685 -28.982 1.00 45.44 118 VAL A N 1
ATOM 847 C CA . VAL A 1 118 ? 10.640 8.558 -29.900 1.00 45.44 118 VAL A CA 1
ATOM 848 C C . VAL A 1 118 ? 11.600 8.815 -31.063 1.00 45.44 118 VAL A C 1
ATOM 850 O O . VAL A 1 118 ? 11.278 9.544 -31.997 1.00 45.44 118 VAL A O 1
ATOM 853 N N . ARG A 1 119 ? 12.823 8.277 -30.987 1.00 40.72 119 ARG A N 1
ATOM 854 C CA . ARG A 1 119 ? 13.692 8.177 -32.164 1.00 40.72 119 ARG A CA 1
ATOM 855 C C . ARG A 1 119 ? 13.097 7.121 -33.082 1.00 40.72 119 ARG A C 1
ATOM 857 O O . ARG A 1 119 ? 13.184 5.935 -32.789 1.00 40.72 119 ARG A O 1
ATOM 864 N N . THR A 1 120 ? 12.511 7.553 -34.189 1.00 39.69 120 THR A N 1
ATOM 865 C CA . THR A 1 120 ? 12.262 6.683 -35.336 1.00 39.69 120 THR A CA 1
ATOM 866 C C . THR A 1 120 ? 13.630 6.248 -35.880 1.00 39.69 120 THR A C 1
ATOM 868 O O . THR A 1 120 ? 14.416 7.133 -36.235 1.00 39.69 120 THR A O 1
ATOM 871 N N . PRO A 1 121 ? 13.972 4.946 -35.902 1.00 45.72 121 PRO A N 1
ATOM 872 C CA . PRO A 1 121 ? 15.241 4.505 -36.468 1.00 45.72 121 PRO A CA 1
ATOM 873 C C . PRO A 1 121 ? 15.280 4.861 -37.955 1.00 45.72 121 PRO A C 1
ATOM 875 O O . PRO A 1 121 ? 14.278 4.763 -38.669 1.00 45.72 121 PRO A O 1
ATOM 878 N N . SER A 1 122 ? 16.427 5.350 -38.415 1.00 46.72 122 SER A N 1
ATOM 879 C CA . SER A 1 122 ? 16.595 5.751 -39.813 1.00 46.72 122 SER A CA 1
ATOM 880 C C . SER A 1 122 ? 16.760 4.511 -40.699 1.00 46.72 122 SER A C 1
ATOM 882 O O . SER A 1 122 ? 17.358 3.525 -40.279 1.00 46.72 122 SER A O 1
ATOM 884 N N . HIS A 1 123 ? 16.282 4.546 -41.949 1.00 47.47 123 HIS A N 1
ATOM 885 C CA . HIS A 1 123 ? 16.389 3.424 -42.907 1.00 47.47 123 HIS A CA 1
ATOM 886 C C . HIS A 1 123 ? 17.827 2.886 -43.094 1.00 47.47 123 HIS A C 1
ATOM 888 O O . HIS A 1 123 ? 18.010 1.749 -43.515 1.00 47.47 123 HIS A O 1
ATOM 894 N N . LEU A 1 124 ? 18.847 3.689 -42.771 1.00 49.56 124 LEU A N 1
ATOM 895 C CA . LEU A 1 124 ? 20.259 3.304 -42.812 1.00 49.56 124 LEU A CA 1
ATOM 896 C C . LEU A 1 124 ? 20.670 2.371 -41.658 1.00 49.56 124 LEU A C 1
ATOM 898 O O . LEU A 1 124 ? 21.570 1.559 -41.848 1.00 49.56 124 LEU A O 1
ATOM 902 N N . GLU A 1 125 ? 20.016 2.449 -40.493 1.00 51.62 125 GLU A N 1
ATOM 903 C CA . GLU A 1 125 ? 20.272 1.553 -39.351 1.00 51.62 125 GLU A CA 1
ATOM 904 C C . GLU A 1 125 ? 19.711 0.148 -39.616 1.00 51.62 125 GLU A C 1
ATOM 906 O O . GLU A 1 125 ? 20.382 -0.840 -39.334 1.00 51.62 125 GLU A O 1
ATOM 911 N N . VAL A 1 126 ? 18.551 0.057 -40.277 1.00 53.19 126 VAL A N 1
ATOM 912 C CA . VAL A 1 126 ? 17.935 -1.220 -40.690 1.00 53.19 126 VAL A CA 1
ATOM 913 C C . VAL A 1 126 ? 18.821 -1.968 -41.697 1.00 53.19 126 VAL A C 1
ATOM 915 O O . VAL A 1 126 ? 19.008 -3.176 -41.593 1.00 53.19 126 VAL A O 1
ATOM 918 N N . LEU A 1 127 ? 19.440 -1.242 -42.636 1.00 47.81 127 LEU A N 1
ATOM 919 C CA . LEU A 1 127 ? 20.368 -1.824 -43.616 1.00 47.81 127 LEU A CA 1
ATOM 920 C C . LEU A 1 127 ? 21.707 -2.258 -42.997 1.00 47.81 127 LEU A C 1
ATOM 922 O O . LEU A 1 127 ? 22.379 -3.141 -43.535 1.00 47.81 127 LEU A O 1
ATOM 926 N N . ALA A 1 128 ? 22.117 -1.633 -41.889 1.00 51.62 128 ALA A N 1
ATOM 927 C CA . ALA A 1 128 ? 23.301 -2.049 -41.146 1.00 51.62 128 ALA A CA 1
ATOM 928 C C . ALA A 1 128 ? 23.040 -3.356 -40.381 1.00 51.62 128 ALA A C 1
ATOM 930 O O . ALA A 1 128 ? 23.906 -4.227 -40.362 1.00 51.62 128 ALA A O 1
ATOM 931 N N . GLU A 1 129 ? 21.840 -3.517 -39.822 1.00 44.25 129 GLU A N 1
ATOM 932 C CA . GLU A 1 129 ? 21.422 -4.721 -39.097 1.00 44.25 129 GLU A CA 1
ATOM 933 C C . GLU A 1 129 ? 21.280 -5.936 -40.036 1.00 44.25 129 GLU A C 1
ATOM 935 O O . GLU A 1 129 ? 21.743 -7.026 -39.710 1.00 44.25 129 GLU A O 1
ATOM 940 N N . GLU A 1 130 ? 20.783 -5.735 -41.263 1.00 43.66 130 GLU A N 1
ATOM 941 C CA . GLU A 1 130 ? 20.666 -6.796 -42.279 1.00 43.66 130 GLU A CA 1
ATOM 942 C C . GLU A 1 130 ? 22.033 -7.298 -42.794 1.00 43.66 130 GLU A C 1
ATOM 944 O O . GLU A 1 130 ? 22.203 -8.493 -43.040 1.00 43.66 130 GLU A O 1
ATOM 949 N N . ARG A 1 131 ? 23.054 -6.427 -42.892 1.00 43.25 131 ARG A N 1
ATOM 950 C CA . ARG A 1 131 ? 24.425 -6.845 -43.264 1.00 43.25 131 ARG A CA 1
ATOM 951 C C . ARG A 1 131 ? 25.147 -7.631 -42.174 1.00 43.25 131 ARG A C 1
ATOM 953 O O . ARG A 1 131 ? 26.028 -8.419 -42.504 1.00 43.25 131 ARG A O 1
ATOM 960 N N . VAL A 1 132 ? 24.817 -7.403 -40.903 1.00 47.25 132 VAL A N 1
ATOM 961 C CA . VAL A 1 132 ? 25.459 -8.095 -39.773 1.00 47.25 132 VAL A CA 1
ATOM 962 C C . VAL A 1 132 ? 24.981 -9.547 -39.669 1.00 47.25 132 VAL A C 1
ATOM 964 O O . VAL A 1 132 ? 25.760 -10.412 -39.283 1.00 47.25 132 VAL A O 1
ATOM 967 N N . ILE A 1 133 ? 23.749 -9.844 -40.093 1.00 44.84 133 ILE A N 1
ATOM 968 C CA . ILE A 1 133 ? 23.170 -11.198 -40.037 1.00 44.84 133 ILE A CA 1
ATOM 969 C C . ILE A 1 133 ? 23.779 -12.142 -41.095 1.00 44.84 133 ILE A C 1
ATOM 971 O O . ILE A 1 133 ? 23.767 -13.355 -40.918 1.00 44.84 133 ILE A O 1
ATOM 975 N N . ALA A 1 134 ? 24.356 -11.617 -42.179 1.00 43.81 134 ALA A N 1
ATOM 976 C CA . ALA A 1 134 ? 24.808 -12.432 -43.310 1.00 43.81 134 ALA A CA 1
ATOM 977 C C . ALA A 1 134 ? 26.231 -13.025 -43.186 1.00 43.81 134 ALA A C 1
ATOM 979 O O . ALA A 1 134 ? 26.670 -13.674 -44.134 1.00 43.81 134 ALA A O 1
ATOM 980 N N . HIS A 1 135 ? 26.977 -12.796 -42.091 1.00 40.94 135 HIS A N 1
ATOM 981 C CA . HIS A 1 135 ? 28.414 -13.131 -42.040 1.00 40.94 135 HIS A CA 1
ATOM 982 C C . HIS A 1 135 ? 28.870 -14.119 -40.940 1.00 40.94 135 HIS A C 1
ATOM 984 O O . HIS A 1 135 ? 30.075 -14.285 -40.781 1.00 40.94 135 HIS A O 1
ATOM 990 N N . ASP A 1 136 ? 27.993 -14.827 -40.224 1.00 33.00 136 ASP A N 1
ATOM 991 C CA . ASP A 1 136 ? 28.430 -15.672 -39.089 1.00 33.00 136 ASP A CA 1
ATOM 992 C C . ASP A 1 136 ? 28.116 -17.173 -39.248 1.00 33.00 136 ASP A C 1
ATOM 994 O O . ASP A 1 136 ? 27.387 -17.761 -38.455 1.00 33.00 136 ASP A O 1
ATOM 998 N N . ASP A 1 137 ? 28.689 -17.804 -4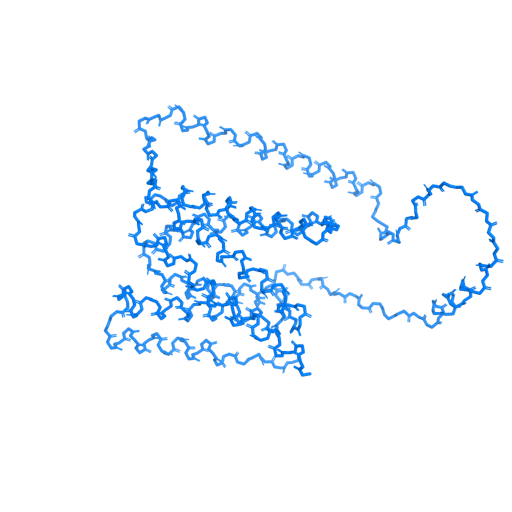0.282 1.00 34.75 137 ASP A N 1
ATOM 999 C CA . ASP A 1 137 ? 28.725 -19.267 -40.444 1.00 34.75 137 ASP A CA 1
ATOM 1000 C C . ASP A 1 137 ? 30.184 -19.775 -40.412 1.00 34.75 137 ASP A C 1
ATOM 1002 O O . ASP A 1 137 ? 30.812 -19.928 -41.460 1.00 34.75 137 ASP A O 1
ATOM 1006 N N . THR A 1 138 ? 30.767 -20.021 -39.227 1.00 30.38 138 THR A N 1
ATOM 1007 C CA . THR A 1 138 ? 31.710 -21.140 -38.931 1.00 30.38 138 THR A CA 1
ATOM 1008 C C . THR A 1 138 ? 32.128 -21.170 -37.441 1.00 30.38 138 THR A C 1
ATOM 1010 O O . THR A 1 138 ? 32.172 -20.121 -36.807 1.00 30.38 138 THR A O 1
ATOM 1013 N N . PRO A 1 139 ? 32.419 -22.350 -36.843 1.00 41.91 139 PRO A N 1
ATOM 1014 C CA . PRO A 1 139 ? 32.473 -22.515 -35.387 1.00 41.91 139 PRO A CA 1
ATOM 1015 C C . PRO A 1 139 ? 33.903 -22.496 -34.817 1.00 41.91 139 PRO A C 1
ATOM 1017 O O . PRO A 1 139 ? 34.744 -23.273 -35.265 1.00 41.91 139 PRO A O 1
ATOM 1020 N N . GLU A 1 140 ? 34.160 -21.714 -33.760 1.00 29.72 140 GLU A N 1
ATOM 1021 C CA . GLU A 1 140 ? 35.335 -21.914 -32.893 1.00 29.72 140 GLU A CA 1
ATOM 1022 C C . GLU A 1 140 ? 35.091 -21.421 -31.448 1.00 29.72 140 GLU A C 1
ATOM 1024 O O . GLU A 1 140 ? 34.611 -20.313 -31.206 1.00 29.72 140 GLU A O 1
ATOM 1029 N N . GLU A 1 141 ? 35.380 -22.294 -30.478 1.00 32.81 141 GLU A N 1
ATOM 1030 C CA . GLU A 1 141 ? 35.298 -22.081 -29.026 1.00 32.81 141 GLU A CA 1
ATOM 1031 C C . GLU A 1 141 ? 36.255 -20.983 -28.512 1.00 32.81 141 GLU A C 1
ATOM 1033 O O . GLU A 1 141 ? 37.426 -20.985 -28.875 1.00 32.81 141 GLU A O 1
ATOM 1038 N N . ALA A 1 142 ? 35.804 -20.139 -27.561 1.00 29.39 142 ALA A N 1
ATOM 1039 C CA . ALA A 1 142 ? 36.408 -19.947 -26.219 1.00 29.39 142 ALA A CA 1
ATOM 1040 C C . ALA A 1 142 ? 35.994 -18.621 -25.518 1.00 29.39 142 ALA A C 1
ATOM 1042 O O . ALA A 1 142 ? 36.431 -17.537 -25.883 1.00 29.39 142 ALA A O 1
ATOM 1043 N N . SER A 1 143 ? 35.299 -18.766 -24.377 1.00 33.22 143 SER A N 1
ATOM 1044 C CA . SER A 1 143 ? 35.218 -17.851 -23.208 1.00 33.22 143 SER A CA 1
ATOM 1045 C C . SER A 1 143 ? 34.454 -16.502 -23.289 1.00 33.22 143 SER A C 1
ATOM 1047 O O . SER A 1 143 ? 34.402 -15.850 -24.326 1.00 33.22 143 SER A O 1
ATOM 1049 N N . PRO A 1 144 ? 33.834 -16.052 -22.166 1.00 38.62 144 PRO A N 1
ATOM 1050 C CA . PRO A 1 144 ? 32.719 -15.111 -22.185 1.00 38.62 144 PRO A CA 1
ATOM 1051 C C . PRO A 1 144 ? 33.198 -13.661 -22.057 1.00 38.62 144 PRO A C 1
ATOM 1053 O O . PRO A 1 144 ? 33.575 -13.201 -20.978 1.00 38.62 144 PRO A O 1
ATOM 1056 N N . LEU A 1 145 ? 33.137 -12.908 -23.151 1.00 34.28 145 LEU A N 1
ATOM 1057 C CA . LEU A 1 145 ? 33.296 -11.460 -23.115 1.00 34.28 145 LEU A CA 1
ATOM 1058 C C . LEU A 1 145 ? 31.921 -10.803 -23.032 1.00 34.28 145 LEU A C 1
ATOM 1060 O O . LEU A 1 145 ? 31.101 -10.887 -23.939 1.00 34.28 145 LEU A O 1
ATOM 1064 N N . ILE A 1 146 ? 31.697 -10.147 -21.895 1.00 40.84 146 ILE A N 1
ATOM 1065 C CA . ILE A 1 146 ? 30.594 -9.230 -21.618 1.00 40.84 146 ILE A CA 1
ATOM 1066 C C . ILE A 1 146 ? 30.444 -8.274 -22.808 1.00 40.84 146 ILE A C 1
ATOM 1068 O O . ILE A 1 146 ? 31.221 -7.331 -22.958 1.00 40.84 146 ILE A O 1
ATOM 1072 N N . SER A 1 147 ? 29.435 -8.504 -23.645 1.00 31.06 147 SER A N 1
ATOM 1073 C CA . SER A 1 147 ? 29.029 -7.550 -24.669 1.00 31.06 147 SER A CA 1
ATOM 1074 C C . SER A 1 147 ? 28.396 -6.341 -23.969 1.00 31.06 147 SER A C 1
ATOM 1076 O O . SER A 1 147 ? 27.389 -6.506 -23.266 1.00 31.06 147 SER A O 1
ATOM 1078 N N . PRO A 1 148 ? 28.939 -5.122 -24.109 1.00 41.84 148 PRO A N 1
ATOM 1079 C CA . PRO A 1 148 ? 28.304 -3.948 -23.549 1.00 41.84 148 PRO A CA 1
ATOM 1080 C C . PRO A 1 148 ? 27.081 -3.618 -24.408 1.00 41.84 148 PRO A C 1
ATOM 1082 O O . PRO A 1 148 ? 27.199 -3.205 -25.558 1.00 41.84 148 PRO A O 1
ATOM 1085 N N . THR A 1 149 ? 25.890 -3.779 -23.835 1.00 38.06 149 THR A N 1
ATOM 1086 C CA . THR A 1 149 ? 24.667 -3.143 -24.346 1.00 38.06 149 THR A CA 1
ATOM 1087 C C . THR A 1 149 ? 24.917 -1.649 -24.582 1.00 38.06 149 THR A C 1
ATOM 1089 O O . THR A 1 149 ? 25.663 -1.054 -23.794 1.00 38.06 149 THR A O 1
ATOM 1092 N N . PRO A 1 150 ? 24.293 -1.019 -25.596 1.00 38.38 150 PRO A N 1
ATOM 1093 C CA . PRO A 1 150 ? 24.567 0.361 -25.981 1.00 38.38 150 PRO A CA 1
ATOM 1094 C C . PRO A 1 150 ? 24.236 1.290 -24.812 1.00 38.38 150 PRO A C 1
ATOM 1096 O O . PRO A 1 150 ? 23.084 1.617 -24.530 1.00 38.38 150 PRO A O 1
ATOM 1099 N N . SER A 1 151 ? 25.269 1.675 -24.066 1.00 42.41 151 SER A N 1
ATOM 1100 C CA . SER A 1 151 ? 25.122 2.560 -22.927 1.00 42.41 151 SER A CA 1
ATOM 1101 C C . SER A 1 151 ? 24.919 3.966 -23.463 1.00 42.41 151 SER A C 1
ATOM 1103 O O . SER A 1 151 ? 25.838 4.528 -24.061 1.00 42.41 151 SER A O 1
ATOM 1105 N N . VAL A 1 152 ? 23.750 4.553 -23.207 1.00 51.06 152 VAL A N 1
ATOM 1106 C CA . VAL A 1 152 ? 23.587 6.011 -23.189 1.00 51.06 152 VAL A CA 1
ATOM 1107 C C . VAL A 1 152 ? 24.804 6.573 -22.451 1.00 51.06 152 VAL A C 1
ATOM 1109 O O . VAL A 1 152 ? 25.062 6.187 -21.308 1.00 51.06 152 VAL A O 1
ATOM 1112 N N . GLY A 1 153 ? 25.621 7.368 -23.144 1.00 52.50 153 GLY A N 1
ATOM 1113 C CA . GLY A 1 153 ? 26.952 7.785 -22.704 1.00 52.50 153 GLY A CA 1
ATOM 1114 C C . GLY A 1 153 ? 26.910 8.716 -21.496 1.00 52.50 153 GLY A C 1
ATOM 1115 O O . GLY A 1 153 ? 27.166 9.908 -21.611 1.00 52.50 153 GLY A O 1
ATOM 1116 N N . ILE A 1 154 ? 26.589 8.182 -20.320 1.00 60.75 154 ILE A N 1
ATOM 1117 C CA . ILE A 1 154 ? 26.691 8.894 -19.049 1.00 60.75 154 ILE A CA 1
ATOM 1118 C C . ILE A 1 154 ? 28.185 9.016 -18.728 1.00 60.75 154 ILE A C 1
ATOM 1120 O O . ILE A 1 154 ? 28.868 8.001 -18.545 1.00 60.75 154 ILE A O 1
ATOM 1124 N N . SER A 1 155 ? 28.688 10.254 -18.657 1.00 69.00 155 SER A N 1
ATOM 1125 C CA . SER A 1 155 ? 30.090 10.566 -18.349 1.00 69.00 155 SER A CA 1
ATOM 1126 C C . SER A 1 155 ? 30.577 9.816 -17.103 1.00 69.00 155 SER A C 1
ATOM 1128 O O . SER A 1 155 ? 29.869 9.696 -16.099 1.00 69.00 155 SER A O 1
ATOM 1130 N N . ARG A 1 156 ? 31.829 9.334 -17.140 1.00 70.38 156 ARG A N 1
ATOM 1131 C CA . ARG A 1 156 ? 32.492 8.666 -16.004 1.00 70.38 156 ARG A CA 1
ATOM 1132 C C . ARG A 1 156 ? 32.497 9.559 -14.749 1.00 70.38 156 ARG A C 1
ATOM 1134 O O . ARG A 1 156 ? 32.440 9.044 -13.635 1.00 70.38 156 ARG A O 1
ATOM 1141 N N . GLN A 1 157 ? 32.499 10.883 -14.931 1.00 63.25 157 GLN A N 1
ATOM 1142 C CA . GLN A 1 157 ? 32.354 11.877 -13.863 1.00 63.25 157 GLN A CA 1
ATOM 1143 C C . GLN A 1 157 ? 30.934 11.897 -13.284 1.00 63.25 157 GLN A C 1
ATOM 1145 O O . GLN A 1 157 ? 30.784 11.834 -12.069 1.00 63.25 157 GLN A O 1
ATOM 1150 N N . THR A 1 158 ? 29.898 11.885 -14.126 1.00 57.84 158 THR A N 1
ATOM 1151 C CA . THR A 1 158 ? 28.494 11.812 -13.688 1.00 57.84 158 THR A CA 1
ATOM 1152 C C . THR A 1 158 ? 28.214 10.521 -12.919 1.00 57.84 158 THR A C 1
ATOM 1154 O O . THR A 1 158 ? 27.585 10.571 -11.869 1.00 57.84 158 THR A O 1
ATOM 1157 N N . LYS A 1 159 ? 28.754 9.373 -13.360 1.00 60.81 159 LYS A N 1
ATOM 1158 C CA . LYS A 1 159 ? 28.648 8.099 -12.619 1.00 60.81 159 LYS A CA 1
ATOM 1159 C C . LYS A 1 159 ? 29.295 8.176 -11.232 1.00 60.81 159 LYS A C 1
ATOM 1161 O O . LYS A 1 159 ? 28.724 7.679 -10.269 1.00 60.81 159 LYS A O 1
ATOM 1166 N N . ARG A 1 160 ? 30.467 8.815 -11.122 1.00 61.03 160 ARG A N 1
ATOM 1167 C CA . ARG A 1 160 ? 31.156 9.029 -9.836 1.00 61.03 160 ARG A CA 1
ATOM 1168 C C . ARG A 1 160 ? 30.381 9.968 -8.917 1.00 61.03 160 ARG A C 1
ATOM 1170 O O . ARG A 1 160 ? 30.236 9.653 -7.745 1.00 61.03 160 ARG A O 1
ATOM 1177 N N . ILE A 1 161 ? 29.864 11.078 -9.440 1.00 71.25 161 ILE A N 1
ATOM 1178 C CA . ILE A 1 161 ? 29.054 12.026 -8.664 1.00 71.25 161 ILE A CA 1
ATOM 1179 C C . ILE A 1 161 ? 27.784 11.339 -8.161 1.00 71.25 161 ILE A C 1
ATOM 1181 O O . ILE A 1 161 ? 27.500 11.406 -6.972 1.00 71.25 161 ILE A O 1
ATOM 1185 N N . LEU A 1 162 ? 27.069 10.615 -9.028 1.00 64.69 162 LEU A N 1
ATOM 1186 C CA . LEU A 1 162 ? 25.889 9.846 -8.630 1.00 64.69 162 LEU A CA 1
ATOM 1187 C C . LEU A 1 162 ? 26.230 8.816 -7.551 1.00 64.69 162 LEU A C 1
ATOM 1189 O O . LEU A 1 162 ? 25.547 8.771 -6.538 1.00 64.69 162 LEU A O 1
ATOM 1193 N N . ALA A 1 163 ? 27.318 8.058 -7.706 1.00 61.78 163 ALA A N 1
ATOM 1194 C CA . ALA A 1 163 ? 27.745 7.087 -6.699 1.00 61.78 163 ALA A CA 1
ATOM 1195 C C . ALA A 1 163 ? 28.075 7.739 -5.344 1.00 61.78 163 ALA A C 1
ATOM 1197 O O . ALA A 1 163 ? 27.685 7.214 -4.306 1.00 61.78 163 ALA A O 1
ATOM 1198 N N . ILE A 1 164 ? 28.748 8.895 -5.346 1.00 73.06 164 ILE A N 1
ATOM 1199 C CA . ILE A 1 164 ? 29.059 9.655 -4.126 1.00 73.06 164 ILE A CA 1
ATOM 1200 C C . ILE A 1 164 ? 27.773 10.170 -3.474 1.00 73.06 164 ILE A C 1
ATOM 1202 O O . ILE A 1 164 ? 27.593 9.995 -2.274 1.00 73.06 164 ILE A O 1
ATOM 1206 N N . LEU A 1 165 ? 26.857 10.757 -4.248 1.00 66.06 165 LEU A N 1
ATOM 1207 C CA . LEU A 1 165 ? 25.569 11.234 -3.738 1.00 66.06 165 LEU A CA 1
ATOM 1208 C C . LEU A 1 165 ? 24.746 10.085 -3.147 1.00 66.06 165 LEU A C 1
ATOM 1210 O O . LEU A 1 165 ? 24.218 10.210 -2.045 1.00 66.06 165 LEU A O 1
ATOM 1214 N N . THR A 1 166 ? 24.681 8.945 -3.835 1.00 62.41 166 THR A N 1
ATOM 1215 C CA . THR A 1 166 ? 23.996 7.748 -3.338 1.00 62.41 166 THR A CA 1
ATOM 1216 C C . THR A 1 166 ? 24.648 7.214 -2.061 1.00 62.41 166 THR A C 1
ATOM 1218 O O . THR A 1 166 ? 23.929 6.865 -1.129 1.00 62.41 166 THR A O 1
ATOM 1221 N N . ALA A 1 167 ? 25.981 7.199 -1.970 1.00 62.28 167 ALA A N 1
ATOM 1222 C CA . ALA A 1 167 ? 26.702 6.766 -0.772 1.00 62.28 167 ALA A CA 1
ATOM 1223 C C . ALA A 1 167 ? 26.491 7.714 0.419 1.00 62.28 167 ALA A C 1
ATOM 1225 O O . ALA A 1 167 ? 26.288 7.252 1.539 1.00 62.28 167 ALA A O 1
ATOM 1226 N N . LEU A 1 168 ? 26.489 9.030 0.184 1.00 63.75 168 LEU A N 1
ATOM 1227 C CA . LEU A 1 168 ? 26.205 10.031 1.213 1.00 63.75 168 LEU A CA 1
ATOM 1228 C C . LEU A 1 168 ? 24.770 9.906 1.726 1.00 63.75 168 LEU A C 1
ATOM 1230 O O . LEU A 1 168 ? 24.561 9.885 2.936 1.00 63.75 168 LEU A O 1
ATOM 1234 N N . MET A 1 169 ? 23.791 9.753 0.827 1.00 65.88 169 MET A N 1
ATOM 1235 C CA . MET A 1 169 ? 22.410 9.489 1.230 1.00 65.88 169 MET A CA 1
ATOM 1236 C C . MET A 1 169 ? 22.325 8.203 2.054 1.00 65.88 169 MET A C 1
ATOM 1238 O O . MET A 1 169 ? 21.802 8.234 3.164 1.00 65.88 169 MET A O 1
ATOM 1242 N N . ALA A 1 170 ? 22.895 7.098 1.567 1.00 62.81 170 ALA A N 1
ATOM 1243 C CA . ALA A 1 170 ? 22.906 5.828 2.289 1.00 62.81 170 ALA A CA 1
ATOM 1244 C C . ALA A 1 170 ? 23.546 5.954 3.684 1.00 62.81 170 ALA A C 1
ATOM 1246 O O . ALA A 1 170 ? 22.993 5.438 4.651 1.00 62.81 170 ALA A O 1
ATOM 1247 N N . GLY A 1 171 ? 24.657 6.689 3.812 1.00 63.19 171 GLY A N 1
ATOM 1248 C CA . GLY A 1 171 ? 25.322 6.953 5.089 1.00 63.19 171 GLY A CA 1
ATOM 1249 C C . GLY A 1 171 ? 24.467 7.765 6.065 1.00 63.19 171 GLY A C 1
ATOM 1250 O O . GLY A 1 171 ? 24.404 7.423 7.244 1.00 63.19 171 GLY A O 1
ATOM 1251 N N . VAL A 1 172 ? 23.753 8.789 5.583 1.00 68.94 172 VAL A N 1
ATOM 1252 C CA . VAL A 1 172 ? 22.814 9.569 6.407 1.00 68.94 172 VAL A CA 1
ATOM 1253 C C . VAL A 1 172 ? 21.651 8.696 6.874 1.00 68.94 172 VAL A C 1
ATOM 1255 O O . VAL A 1 172 ? 21.361 8.668 8.067 1.00 68.94 172 VAL A O 1
ATOM 1258 N N . PHE A 1 173 ? 21.018 7.934 5.978 1.00 61.50 173 PHE A N 1
ATOM 1259 C CA . PHE A 1 173 ? 19.924 7.031 6.351 1.00 61.50 173 PHE A CA 1
ATOM 1260 C C . PHE A 1 173 ? 20.385 5.963 7.352 1.00 61.50 173 PHE A C 1
ATOM 1262 O O . PHE A 1 173 ? 19.696 5.720 8.344 1.00 61.50 173 PHE A O 1
ATOM 1269 N N . TYR A 1 174 ? 21.571 5.379 7.156 1.00 62.53 174 TYR A N 1
ATOM 1270 C CA . TYR A 1 174 ? 22.136 4.399 8.084 1.00 62.53 174 TYR A CA 1
ATOM 1271 C C . TYR A 1 174 ? 22.459 5.017 9.454 1.00 62.53 174 TYR A C 1
ATOM 1273 O O . TYR A 1 174 ? 22.122 4.437 10.482 1.00 62.53 174 TYR A O 1
ATOM 1281 N N . GLY A 1 175 ? 23.030 6.226 9.491 1.00 62.25 175 GLY A N 1
ATOM 1282 C CA . GLY A 1 175 ? 23.297 6.948 10.740 1.00 62.25 175 GLY A CA 1
ATOM 1283 C C . GLY A 1 175 ? 22.025 7.339 11.500 1.00 62.25 175 GLY A C 1
ATOM 1284 O O . GLY A 1 175 ? 21.957 7.190 12.718 1.00 62.25 175 GLY A O 1
ATOM 1285 N N . VAL A 1 176 ? 20.984 7.780 10.786 1.00 67.44 176 VAL A N 1
ATOM 1286 C CA . VAL A 1 176 ? 19.699 8.190 11.380 1.00 67.44 176 VAL A CA 1
ATOM 1287 C C . VAL A 1 176 ? 18.857 6.988 11.818 1.00 67.44 176 VAL A C 1
ATOM 1289 O O . VAL A 1 176 ? 18.027 7.136 12.707 1.00 67.44 176 VAL A O 1
ATOM 1292 N N . THR A 1 177 ? 19.100 5.785 11.285 1.00 69.94 177 THR A N 1
ATOM 1293 C CA . THR A 1 177 ? 18.354 4.565 11.660 1.00 69.94 177 THR A CA 1
ATOM 1294 C C . THR A 1 177 ? 18.408 4.287 13.168 1.00 69.94 177 THR A C 1
ATOM 1296 O O . THR A 1 177 ? 17.431 3.813 13.745 1.00 69.94 177 THR A O 1
ATOM 1299 N N . PHE A 1 178 ? 19.516 4.637 13.828 1.00 63.00 178 PHE A N 1
ATOM 1300 C CA . PHE A 1 178 ? 19.690 4.420 15.264 1.00 63.00 178 PHE A CA 1
ATOM 1301 C C . PHE A 1 178 ? 19.083 5.524 16.135 1.00 63.00 178 PHE A C 1
ATOM 1303 O O . PHE A 1 178 ? 18.774 5.263 17.291 1.00 63.00 178 PHE A O 1
ATOM 1310 N N . VAL A 1 179 ? 18.860 6.734 15.610 1.00 67.31 179 VAL A N 1
ATOM 1311 C CA . VAL A 1 179 ? 18.387 7.882 16.408 1.00 67.31 179 VAL A CA 1
ATOM 1312 C C . VAL A 1 179 ? 17.002 7.632 17.029 1.00 67.31 179 VAL A C 1
ATOM 1314 O O . VAL A 1 179 ? 16.864 7.842 18.233 1.00 67.31 179 VAL A O 1
ATOM 1317 N N . PRO A 1 180 ? 15.986 7.123 16.300 1.00 63.94 180 PRO A N 1
ATOM 1318 C CA . PRO A 1 180 ? 14.700 6.773 16.902 1.00 63.94 180 PRO A CA 1
ATOM 1319 C C . PRO A 1 180 ? 14.809 5.633 17.917 1.00 63.94 180 PRO A C 1
ATOM 1321 O O . PRO A 1 180 ? 14.127 5.659 18.935 1.00 63.94 180 PRO A O 1
ATOM 1324 N N . VAL A 1 181 ? 15.674 4.644 17.660 1.00 69.31 181 VAL A N 1
ATOM 1325 C CA . VAL A 1 181 ? 15.873 3.496 18.558 1.00 69.31 181 VAL A CA 1
ATOM 1326 C C . VAL A 1 181 ? 16.497 3.952 19.877 1.00 69.31 181 VAL A C 1
ATOM 1328 O O . VAL A 1 181 ? 15.970 3.617 20.933 1.00 69.31 181 VAL A O 1
ATOM 1331 N N . ILE A 1 182 ? 17.553 4.768 19.814 1.00 71.44 182 ILE A N 1
ATOM 1332 C CA . ILE A 1 182 ? 18.209 5.369 20.982 1.00 71.44 182 ILE A CA 1
ATOM 1333 C C . ILE A 1 182 ? 17.219 6.267 21.732 1.00 71.44 182 ILE A C 1
ATOM 1335 O O . ILE A 1 182 ? 17.070 6.132 22.937 1.00 71.44 182 ILE A O 1
ATOM 1339 N N . TYR A 1 183 ? 16.449 7.108 21.033 1.00 71.50 183 TYR A N 1
ATOM 1340 C CA . TYR A 1 183 ? 15.439 7.964 21.665 1.00 71.50 183 TYR A CA 1
ATOM 1341 C C . TYR A 1 183 ? 14.379 7.167 22.443 1.00 71.50 183 TYR A C 1
ATOM 1343 O O . TYR A 1 183 ? 13.998 7.563 23.545 1.00 71.50 183 TYR A O 1
ATOM 1351 N N . ILE A 1 184 ? 13.911 6.047 21.880 1.00 69.62 184 ILE A N 1
ATOM 1352 C CA . ILE A 1 184 ? 12.953 5.134 22.519 1.00 69.62 184 ILE A CA 1
ATOM 1353 C C . ILE A 1 184 ? 13.583 4.418 23.726 1.00 69.62 184 ILE A C 1
ATOM 1355 O O . ILE A 1 184 ? 12.891 4.180 24.715 1.00 69.62 184 ILE A O 1
ATOM 1359 N N . GLN A 1 185 ? 14.875 4.082 23.656 1.00 65.81 185 GLN A N 1
ATOM 1360 C CA . GLN A 1 185 ? 15.631 3.483 24.762 1.00 65.81 185 GLN A CA 1
ATOM 1361 C C . GLN A 1 185 ? 15.881 4.476 25.905 1.00 65.81 185 GLN A C 1
ATOM 1363 O O . GLN A 1 185 ? 15.742 4.097 27.065 1.00 65.81 185 GLN A O 1
ATOM 1368 N N . ASP A 1 186 ? 16.188 5.732 25.579 1.00 74.81 186 ASP A N 1
ATOM 1369 C CA . ASP A 1 186 ? 16.484 6.802 26.538 1.00 74.81 186 ASP A CA 1
ATOM 1370 C C . ASP A 1 186 ? 15.223 7.382 27.206 1.00 74.81 186 ASP A C 1
ATOM 1372 O O . ASP A 1 186 ? 15.328 8.046 28.233 1.00 74.81 186 ASP A O 1
ATOM 1376 N N . HIS A 1 187 ? 14.029 7.132 26.651 1.00 73.38 187 HIS A N 1
ATOM 1377 C CA . HIS A 1 187 ? 12.742 7.581 27.209 1.00 73.38 187 HIS A CA 1
ATOM 1378 C C . HIS A 1 187 ? 11.767 6.410 27.443 1.00 73.38 187 HIS A C 1
ATOM 1380 O O . HIS A 1 187 ? 10.671 6.385 26.861 1.00 73.38 187 HIS A O 1
ATOM 1386 N N . PRO A 1 188 ? 12.118 5.432 28.299 1.00 64.19 188 PRO A N 1
ATOM 1387 C CA . PRO A 1 188 ? 11.308 4.238 28.518 1.00 64.19 188 PRO A CA 1
ATOM 1388 C C . PRO A 1 188 ? 9.951 4.566 29.155 1.00 64.19 188 PRO A C 1
ATOM 1390 O O . PRO A 1 188 ? 8.959 3.926 28.816 1.00 64.19 188 PRO A O 1
ATOM 1393 N N . GLU A 1 189 ? 9.851 5.610 29.988 1.00 71.00 189 GLU A N 1
ATOM 1394 C CA . GLU A 1 189 ? 8.569 6.062 30.553 1.00 71.00 189 GLU A CA 1
ATOM 1395 C C . GLU A 1 189 ? 7.560 6.582 29.511 1.00 71.00 189 GLU A C 1
ATOM 1397 O O . GLU A 1 189 ? 6.363 6.639 29.792 1.00 71.00 189 GLU A O 1
ATOM 1402 N N . LYS A 1 190 ? 8.014 6.941 28.301 1.00 63.84 190 LYS A N 1
ATOM 1403 C CA . LYS A 1 190 ? 7.146 7.347 27.179 1.00 63.84 190 LYS A CA 1
ATOM 1404 C C . LYS A 1 190 ? 6.881 6.205 26.194 1.00 63.84 190 LYS A C 1
ATOM 1406 O O . LYS A 1 190 ? 6.033 6.346 25.312 1.00 63.84 190 LYS A O 1
ATOM 1411 N N . ASN A 1 191 ? 7.592 5.087 26.326 1.00 61.94 191 ASN A N 1
ATOM 1412 C CA . ASN A 1 191 ? 7.515 3.953 25.419 1.00 61.94 191 ASN A CA 1
ATOM 1413 C C . ASN A 1 191 ? 6.499 2.920 25.930 1.00 61.94 191 ASN A C 1
ATOM 1415 O O . ASN A 1 191 ? 6.840 2.016 26.687 1.00 61.94 191 ASN A O 1
ATOM 1419 N N . ASN A 1 192 ? 5.245 3.038 25.491 1.00 62.91 192 ASN A N 1
ATOM 1420 C CA . ASN A 1 192 ? 4.237 1.993 25.680 1.00 62.91 192 ASN A CA 1
ATOM 1421 C C . ASN A 1 192 ? 3.998 1.260 24.345 1.00 62.91 192 ASN A C 1
ATOM 1423 O O . ASN A 1 192 ? 3.115 1.666 23.580 1.00 62.91 192 ASN A O 1
ATOM 1427 N N . PRO A 1 193 ? 4.800 0.232 24.001 1.00 62.78 193 PRO A N 1
ATOM 1428 C CA . PRO A 1 193 ? 4.637 -0.494 22.750 1.00 62.78 193 PRO A CA 1
ATOM 1429 C C . PRO A 1 193 ? 3.343 -1.315 22.790 1.00 62.78 193 PRO A C 1
ATOM 1431 O O . PRO A 1 193 ? 3.265 -2.379 23.401 1.00 62.78 193 PRO A O 1
ATOM 1434 N N . VAL A 1 194 ? 2.308 -0.822 22.110 1.00 65.31 194 VAL A N 1
ATOM 1435 C CA . VAL A 1 194 ? 1.023 -1.520 21.981 1.00 65.31 194 VAL A CA 1
ATOM 1436 C C . VAL A 1 194 ? 1.171 -2.652 20.958 1.00 65.31 194 VAL A C 1
ATOM 1438 O O . VAL A 1 194 ? 0.938 -2.468 19.764 1.00 65.31 194 VAL A O 1
ATOM 1441 N N . VAL A 1 195 ? 1.599 -3.831 21.416 1.00 66.56 195 VAL A N 1
ATOM 1442 C CA . VAL A 1 195 ? 1.752 -5.032 20.577 1.00 66.56 195 VAL A CA 1
ATOM 1443 C C . VAL A 1 195 ? 0.576 -5.975 20.810 1.00 66.56 195 VAL A C 1
ATOM 1445 O O . VAL A 1 195 ? 0.552 -6.770 21.749 1.00 66.56 195 VAL A O 1
ATOM 1448 N N . ASN A 1 196 ? -0.421 -5.907 19.929 1.00 71.50 196 ASN A N 1
ATOM 1449 C CA . ASN A 1 196 ? -1.555 -6.823 19.961 1.00 71.50 196 ASN A CA 1
ATOM 1450 C C . ASN A 1 196 ? -1.248 -8.079 19.135 1.00 71.50 196 ASN A C 1
ATOM 1452 O O . ASN A 1 196 ? -1.364 -8.074 17.914 1.00 71.50 196 ASN A O 1
ATOM 1456 N N . SER A 1 197 ? -0.908 -9.191 19.784 1.00 75.56 197 SER A N 1
ATOM 1457 C CA . SER A 1 197 ? -0.573 -10.442 19.076 1.00 75.56 197 SER A CA 1
ATOM 1458 C C . SER A 1 197 ? -1.724 -10.983 18.210 1.00 75.56 197 SER A C 1
ATOM 1460 O O . SER A 1 197 ? -1.494 -11.676 17.221 1.00 75.56 197 SER A O 1
ATOM 1462 N N . ARG A 1 198 ? -2.978 -10.627 18.525 1.00 82.69 198 ARG A N 1
ATOM 1463 C CA . ARG A 1 198 ? -4.160 -11.061 17.765 1.00 82.69 198 ARG A CA 1
ATOM 1464 C C . ARG A 1 198 ? -4.271 -10.384 16.395 1.00 82.69 198 ARG A C 1
ATOM 1466 O O . ARG A 1 198 ? -4.938 -10.923 15.516 1.00 82.69 198 ARG A O 1
ATOM 1473 N N . ILE A 1 199 ? -3.616 -9.234 16.199 1.00 83.88 199 ILE A N 1
ATOM 1474 C CA . ILE A 1 199 ? -3.668 -8.473 14.942 1.00 83.88 199 ILE A CA 1
ATOM 1475 C C . ILE A 1 199 ? -2.678 -8.978 13.889 1.00 83.88 199 ILE A C 1
ATOM 1477 O O . ILE A 1 199 ? -2.794 -8.599 12.725 1.00 83.88 199 ILE A O 1
ATOM 1481 N N . ILE A 1 200 ? -1.739 -9.856 14.265 1.00 80.81 200 ILE A N 1
ATOM 1482 C CA . ILE A 1 200 ? -0.695 -10.366 13.367 1.00 80.81 200 ILE A CA 1
ATOM 1483 C C . ILE A 1 200 ? -1.323 -11.047 12.147 1.00 80.81 200 ILE A C 1
ATOM 1485 O O . ILE A 1 200 ? -1.063 -10.637 11.021 1.00 80.81 200 ILE A O 1
ATOM 1489 N N . GLY A 1 201 ? -2.215 -12.021 12.358 1.00 82.56 201 GLY A N 1
ATOM 1490 C CA . GLY A 1 201 ? -2.896 -12.734 11.268 1.00 82.56 201 GLY A CA 1
ATOM 1491 C C . GLY A 1 201 ? -3.682 -11.807 10.325 1.00 82.56 201 GLY A C 1
ATOM 1492 O O . GLY A 1 201 ? -3.447 -11.834 9.117 1.00 82.56 201 GLY A O 1
ATOM 1493 N N . PRO A 1 202 ? -4.569 -10.937 10.845 1.00 89.88 202 PRO A N 1
ATOM 1494 C CA . PRO A 1 202 ? -5.258 -9.925 10.043 1.00 89.88 202 PRO A CA 1
ATOM 1495 C C . PRO A 1 202 ? -4.322 -8.991 9.261 1.00 89.88 202 PRO A C 1
ATOM 1497 O O . PRO A 1 202 ? -4.614 -8.670 8.112 1.00 89.88 202 PRO A O 1
ATOM 1500 N N . SER A 1 203 ? -3.194 -8.584 9.853 1.00 84.56 203 SER A N 1
ATOM 1501 C CA . SER A 1 203 ? -2.201 -7.708 9.209 1.00 84.56 203 SER A CA 1
ATOM 1502 C C . SER A 1 203 ? -1.431 -8.430 8.103 1.00 84.56 203 SER A C 1
ATOM 1504 O O . SER A 1 203 ? -1.192 -7.860 7.040 1.00 84.56 203 SER A O 1
ATOM 1506 N N . MET A 1 204 ? -1.093 -9.706 8.309 1.00 84.50 204 MET A N 1
ATOM 1507 C CA . MET A 1 204 ? -0.503 -10.542 7.264 1.00 84.50 204 MET A CA 1
ATOM 1508 C C . MET A 1 204 ? -1.473 -10.729 6.098 1.00 84.50 204 MET A C 1
ATOM 1510 O O . MET A 1 204 ? -1.081 -10.570 4.946 1.00 84.50 204 MET A O 1
ATOM 1514 N N . MET A 1 205 ? -2.752 -10.999 6.384 1.00 91.50 205 MET A N 1
ATOM 1515 C CA . MET A 1 205 ? -3.776 -11.133 5.348 1.00 91.50 205 MET A CA 1
ATOM 1516 C C . MET A 1 205 ? -3.937 -9.838 4.546 1.00 91.50 205 MET A C 1
ATOM 1518 O O . MET A 1 205 ? -3.964 -9.894 3.320 1.00 91.50 205 MET A O 1
ATOM 1522 N N . ALA A 1 206 ? -3.964 -8.682 5.215 1.00 90.69 206 ALA A N 1
ATOM 1523 C CA . ALA A 1 206 ? -3.975 -7.374 4.561 1.00 90.69 206 ALA A CA 1
ATOM 1524 C C . ALA A 1 206 ? -2.778 -7.185 3.615 1.00 90.69 206 ALA A C 1
ATOM 1526 O O . ALA A 1 206 ? -2.955 -6.768 2.471 1.00 90.69 206 ALA A O 1
ATOM 1527 N N . GLY A 1 207 ? -1.570 -7.551 4.056 1.00 87.12 207 GLY A N 1
ATOM 1528 C CA . GLY A 1 207 ? -0.358 -7.455 3.239 1.00 87.12 207 GLY A CA 1
ATOM 1529 C C . GLY A 1 207 ? -0.374 -8.396 2.032 1.00 87.12 207 GLY A C 1
ATOM 1530 O O . GLY A 1 207 ? -0.009 -7.996 0.925 1.00 87.12 207 GLY A O 1
ATOM 1531 N N . CYS A 1 208 ? -0.873 -9.622 2.200 1.00 88.88 208 CYS A N 1
ATOM 1532 C CA . CYS A 1 208 ? -1.067 -10.554 1.089 1.00 88.88 208 CYS A CA 1
ATOM 1533 C C . CYS A 1 208 ? -2.088 -10.019 0.077 1.00 88.88 208 CYS A C 1
ATOM 1535 O O . CYS A 1 208 ? -1.811 -10.014 -1.120 1.00 88.88 208 CYS A O 1
ATOM 1537 N N . MET A 1 209 ? -3.235 -9.514 0.547 1.00 94.12 209 MET A N 1
ATOM 1538 C CA . MET A 1 209 ? -4.251 -8.886 -0.307 1.00 94.12 209 MET A CA 1
ATOM 1539 C C . MET A 1 209 ? -3.663 -7.715 -1.099 1.00 94.12 209 MET A C 1
ATOM 1541 O O . MET A 1 209 ? -3.885 -7.618 -2.304 1.00 94.12 209 MET A O 1
ATOM 1545 N N . TRP A 1 210 ? -2.861 -6.869 -0.446 1.00 90.88 210 TRP A N 1
ATOM 1546 C CA . TRP A 1 210 ? -2.173 -5.754 -1.094 1.00 90.88 210 TRP A CA 1
ATOM 1547 C C . TRP A 1 210 ? -1.198 -6.218 -2.178 1.00 90.88 210 TRP A C 1
ATOM 1549 O O . TRP A 1 210 ? -1.148 -5.645 -3.261 1.00 90.88 210 TRP A O 1
ATOM 1559 N N . SER A 1 211 ? -0.440 -7.280 -1.909 1.00 88.31 211 SER A N 1
ATOM 1560 C CA . SER A 1 211 ? 0.553 -7.815 -2.849 1.00 88.31 211 SER A CA 1
ATOM 1561 C C . SER A 1 211 ? -0.096 -8.436 -4.078 1.00 88.31 211 SER A C 1
ATOM 1563 O O . SER A 1 211 ? 0.351 -8.205 -5.200 1.00 88.31 211 SER A O 1
ATOM 1565 N N . VAL A 1 212 ? -1.180 -9.189 -3.878 1.00 91.69 212 VAL A N 1
ATOM 1566 C CA . VAL A 1 212 ? -1.973 -9.765 -4.971 1.00 91.69 212 VAL A CA 1
ATOM 1567 C C . VAL A 1 212 ? -2.588 -8.656 -5.820 1.00 91.69 212 VAL A C 1
ATOM 1569 O O . VAL A 1 212 ? -2.506 -8.719 -7.044 1.00 91.69 212 VAL A O 1
ATOM 1572 N N . ALA A 1 213 ? -3.134 -7.612 -5.187 1.00 93.62 213 ALA A N 1
ATOM 1573 C CA . ALA A 1 213 ? -3.634 -6.440 -5.896 1.00 93.62 213 ALA A CA 1
ATOM 1574 C C . ALA A 1 213 ? -2.530 -5.787 -6.734 1.00 93.62 213 ALA A C 1
ATOM 1576 O O . ALA A 1 213 ? -2.663 -5.677 -7.947 1.00 93.62 213 ALA A O 1
ATOM 1577 N N . GLN A 1 214 ? -1.397 -5.448 -6.116 1.00 90.06 214 GLN A N 1
ATOM 1578 C CA . GLN A 1 214 ? -0.277 -4.802 -6.796 1.00 90.06 214 GLN A CA 1
ATOM 1579 C C . GLN A 1 214 ? 0.240 -5.621 -7.990 1.00 90.06 214 GLN A C 1
ATOM 1581 O O . GLN A 1 214 ? 0.513 -5.059 -9.047 1.00 90.06 214 GLN A O 1
ATOM 1586 N N . SER A 1 215 ? 0.315 -6.945 -7.847 1.00 89.38 215 SER A N 1
ATOM 1587 C CA . SER A 1 215 ? 0.746 -7.853 -8.918 1.00 89.38 215 SER A CA 1
ATOM 1588 C C . SER A 1 215 ? -0.273 -7.909 -10.057 1.00 89.38 215 SER A C 1
ATOM 1590 O O . SER A 1 215 ? 0.086 -7.787 -11.225 1.00 89.38 215 SER A O 1
ATOM 1592 N N . SER A 1 216 ? -1.563 -8.012 -9.722 1.00 91.75 216 SER A N 1
ATOM 1593 C CA . SER A 1 216 ? -2.660 -7.946 -10.694 1.00 91.75 216 SER A CA 1
ATOM 1594 C C . SER A 1 216 ? -2.690 -6.600 -11.423 1.00 91.75 216 SER A C 1
ATOM 1596 O O . SER A 1 216 ? -2.969 -6.543 -12.619 1.00 91.75 216 SER A O 1
ATOM 1598 N N . TRP A 1 217 ? -2.365 -5.504 -10.736 1.00 91.31 217 TRP A N 1
ATOM 1599 C CA . TRP A 1 217 ? -2.273 -4.188 -11.356 1.00 91.31 217 TRP A CA 1
ATOM 1600 C C . TRP A 1 217 ? -1.105 -4.088 -12.344 1.00 91.31 217 TRP A C 1
ATOM 1602 O O . TRP A 1 217 ? -1.280 -3.488 -13.401 1.00 91.31 217 TRP A O 1
ATOM 1612 N N . PHE A 1 218 ? 0.045 -4.718 -12.075 1.00 88.81 218 PHE A N 1
ATOM 1613 C CA . PHE A 1 218 ? 1.124 -4.801 -13.068 1.00 88.81 218 PHE A CA 1
ATOM 1614 C C . PHE A 1 218 ? 0.673 -5.530 -14.337 1.00 88.81 218 PHE A C 1
ATOM 1616 O O . PHE A 1 218 ? 0.811 -4.979 -15.425 1.00 88.81 218 PHE A O 1
ATOM 1623 N N . VAL A 1 219 ? -0.005 -6.675 -14.196 1.00 88.44 219 VAL A N 1
ATOM 1624 C CA . VAL A 1 219 ? -0.598 -7.386 -15.343 1.00 88.44 219 VAL A CA 1
ATOM 1625 C C . VAL A 1 219 ? -1.595 -6.498 -16.096 1.00 88.44 219 VAL A C 1
ATOM 1627 O O . VAL A 1 219 ? -1.632 -6.499 -17.327 1.00 88.44 219 VAL A O 1
ATOM 1630 N N . ALA A 1 220 ? -2.403 -5.710 -15.384 1.00 88.81 220 ALA A N 1
ATOM 1631 C CA . ALA A 1 220 ? -3.326 -4.777 -16.019 1.00 88.81 220 ALA A CA 1
ATOM 1632 C C . ALA A 1 220 ? -2.594 -3.672 -16.798 1.00 88.81 220 ALA A C 1
ATOM 1634 O O . ALA A 1 220 ? -3.003 -3.343 -17.911 1.00 88.81 220 ALA A O 1
ATOM 1635 N N . ASN A 1 221 ? -1.507 -3.126 -16.243 1.00 87.62 221 ASN A N 1
ATOM 1636 C CA . ASN A 1 221 ? -0.698 -2.093 -16.892 1.00 87.62 221 ASN A CA 1
ATOM 1637 C C . ASN A 1 221 ? -0.086 -2.592 -18.201 1.00 87.62 221 ASN A C 1
ATOM 1639 O O . ASN A 1 221 ? -0.117 -1.862 -19.191 1.00 87.62 221 ASN A O 1
ATOM 1643 N N . ASP A 1 222 ? 0.377 -3.842 -18.225 1.00 87.56 222 ASP A N 1
ATOM 1644 C CA . ASP A 1 222 ? 0.953 -4.462 -19.422 1.00 87.56 222 ASP A CA 1
ATOM 1645 C C . ASP A 1 222 ? -0.088 -4.670 -20.537 1.00 87.56 222 ASP A C 1
ATOM 1647 O O . ASP A 1 222 ? 0.251 -4.682 -21.718 1.00 87.56 222 ASP A O 1
ATOM 1651 N N . ASN A 1 223 ? -1.371 -4.805 -20.181 1.00 87.00 223 ASN A N 1
ATOM 1652 C CA . ASN A 1 223 ? -2.451 -5.105 -21.127 1.00 87.00 223 ASN A CA 1
ATOM 1653 C C . ASN A 1 223 ? -3.299 -3.890 -21.553 1.00 87.00 223 ASN A C 1
ATOM 1655 O O . ASN A 1 223 ? -3.913 -3.934 -22.620 1.00 87.00 223 ASN A O 1
ATOM 1659 N N . LEU A 1 224 ? -3.384 -2.836 -20.733 1.00 81.44 224 LEU A N 1
ATOM 1660 C CA . LEU A 1 224 ? -4.258 -1.670 -20.957 1.00 81.44 224 LEU A CA 1
ATOM 1661 C C . LEU A 1 224 ? -3.538 -0.316 -20.946 1.00 81.44 224 LEU A C 1
ATOM 1663 O O . LEU A 1 224 ? -4.187 0.686 -21.230 1.00 81.44 224 LEU A O 1
ATOM 1667 N N . SER A 1 225 ? -2.228 -0.271 -20.671 1.00 80.19 225 SER A N 1
ATOM 1668 C CA . SER A 1 225 ? -1.460 0.949 -20.369 1.00 80.19 225 SER A CA 1
ATOM 1669 C C . SER A 1 225 ? -1.824 1.599 -19.028 1.00 80.19 225 SER A C 1
ATOM 1671 O O . SER A 1 225 ? -2.983 1.660 -18.614 1.00 80.19 225 SER A O 1
ATOM 1673 N N . GLN A 1 226 ? -0.813 2.167 -18.364 1.00 77.56 226 GLN A N 1
ATOM 1674 C CA . GLN A 1 226 ? -0.956 2.889 -17.097 1.00 77.56 226 GLN A CA 1
ATOM 1675 C C . GLN A 1 226 ? -1.945 4.065 -17.186 1.00 77.56 226 GLN A C 1
ATOM 1677 O O . GLN A 1 226 ? -2.610 4.381 -16.205 1.00 77.56 226 GLN A O 1
ATOM 1682 N N . SER A 1 227 ? -2.081 4.701 -18.353 1.00 78.06 227 SER A N 1
ATOM 1683 C CA . SER A 1 227 ? -3.025 5.809 -18.559 1.00 78.06 227 SER A CA 1
ATOM 1684 C C . SER A 1 227 ? -4.491 5.390 -18.403 1.00 78.06 227 SER A C 1
ATOM 1686 O O . SER A 1 227 ? -5.307 6.193 -17.960 1.00 78.06 227 SER A O 1
ATOM 1688 N N . VAL A 1 228 ? -4.823 4.135 -18.723 1.00 81.94 228 VAL A N 1
ATOM 1689 C CA . VAL A 1 228 ? -6.186 3.596 -18.601 1.00 81.94 228 VAL A CA 1
ATOM 1690 C C . VAL A 1 228 ? -6.406 2.983 -17.222 1.00 81.94 228 VAL A C 1
ATOM 1692 O O . VAL A 1 228 ? -7.463 3.157 -16.618 1.00 81.94 228 VAL A O 1
ATOM 1695 N N . THR A 1 229 ? -5.413 2.272 -16.689 1.00 85.25 229 THR A N 1
ATOM 1696 C CA . THR A 1 229 ? -5.545 1.572 -15.404 1.00 85.25 229 THR A CA 1
ATOM 1697 C C . THR A 1 229 ? -5.471 2.512 -14.198 1.00 85.25 229 THR A C 1
ATOM 1699 O O . THR A 1 229 ? -6.087 2.223 -13.172 1.00 85.25 229 THR A O 1
ATOM 1702 N N . PHE A 1 230 ? -4.739 3.629 -14.288 1.00 83.62 230 PHE A N 1
ATOM 1703 C CA . PHE A 1 230 ? -4.493 4.526 -13.155 1.00 83.62 230 PHE A CA 1
ATOM 1704 C C . PHE A 1 230 ? -5.761 5.219 -12.627 1.00 83.62 230 PHE A C 1
ATOM 1706 O O . PHE A 1 230 ? -5.966 5.188 -11.409 1.00 83.62 230 PHE A O 1
ATOM 1713 N N . PRO A 1 231 ? -6.660 5.765 -13.473 1.00 82.50 231 PRO A N 1
ATOM 1714 C CA . PRO A 1 231 ? -7.957 6.259 -13.007 1.00 82.50 231 PRO A CA 1
ATOM 1715 C C . PRO A 1 231 ? -8.792 5.156 -12.343 1.00 82.50 231 PRO A C 1
ATOM 1717 O O . PRO A 1 231 ? -9.342 5.352 -11.262 1.00 82.50 231 PRO A O 1
ATOM 1720 N N . ILE A 1 232 ? -8.824 3.954 -12.931 1.00 86.06 232 ILE A N 1
ATOM 1721 C CA . ILE A 1 232 ? -9.601 2.822 -12.401 1.00 86.06 232 ILE A CA 1
ATOM 1722 C C . ILE A 1 232 ? -9.098 2.429 -11.004 1.00 86.06 232 ILE A C 1
ATOM 1724 O O . ILE A 1 232 ? -9.883 2.324 -10.060 1.00 86.06 232 ILE A O 1
ATOM 1728 N N . ILE A 1 233 ? -7.784 2.259 -10.840 1.00 87.44 233 ILE A N 1
ATOM 1729 C CA . ILE A 1 233 ? -7.173 1.887 -9.557 1.00 87.44 233 ILE A CA 1
ATOM 1730 C C . ILE A 1 233 ? -7.217 3.013 -8.531 1.00 87.44 233 ILE A C 1
ATOM 1732 O O . ILE A 1 233 ? -7.294 2.731 -7.341 1.00 87.44 233 ILE A O 1
ATOM 1736 N N . SER A 1 234 ? -7.230 4.275 -8.940 1.00 84.19 234 SER A N 1
ATOM 1737 C CA . SER A 1 234 ? -7.354 5.370 -7.978 1.00 84.19 234 SER A CA 1
ATOM 1738 C C . SER A 1 234 ? -8.778 5.482 -7.425 1.00 84.19 234 SER A C 1
ATOM 1740 O O . SER A 1 234 ? -8.958 5.871 -6.276 1.00 84.19 234 SER A O 1
ATOM 1742 N N . MET A 1 235 ? -9.797 5.107 -8.200 1.00 84.81 235 MET A N 1
ATOM 1743 C CA . MET A 1 235 ? -11.195 5.396 -7.868 1.00 84.81 235 MET A CA 1
ATOM 1744 C C . MET A 1 235 ? -11.971 4.174 -7.352 1.00 84.81 235 MET A C 1
ATOM 1746 O O . MET A 1 235 ? -12.655 4.244 -6.328 1.00 84.81 235 MET A O 1
ATOM 1750 N N . VAL A 1 236 ? -11.852 3.023 -8.019 1.00 89.38 236 VAL A N 1
ATOM 1751 C CA . VAL A 1 236 ? -12.671 1.833 -7.727 1.00 89.38 236 VAL A CA 1
ATOM 1752 C C . VAL A 1 236 ? -12.390 1.215 -6.344 1.00 89.38 236 VAL A C 1
ATOM 1754 O O . VAL A 1 236 ? -13.359 0.839 -5.679 1.00 89.38 236 VAL A O 1
ATOM 1757 N N . PRO A 1 237 ? -11.147 1.160 -5.814 1.00 91.31 237 PRO A N 1
ATOM 1758 C CA . PRO A 1 237 ? -10.918 0.737 -4.428 1.00 91.31 237 PRO A CA 1
ATOM 1759 C C . PRO A 1 237 ? -11.687 1.566 -3.400 1.00 91.31 237 PRO A C 1
ATOM 1761 O O . PRO A 1 237 ? -12.164 1.016 -2.409 1.00 91.31 237 PRO A O 1
ATOM 1764 N N . GLY A 1 238 ? -11.840 2.873 -3.644 1.00 88.69 238 GLY A N 1
ATOM 1765 C CA . GLY A 1 238 ? -12.625 3.769 -2.795 1.00 88.69 238 GLY A CA 1
ATOM 1766 C C . GLY A 1 238 ? -14.102 3.381 -2.767 1.00 88.69 238 GLY A C 1
ATOM 1767 O O . GLY A 1 238 ? -14.708 3.344 -1.697 1.00 88.69 238 GLY A O 1
ATOM 1768 N N . VAL A 1 239 ? -14.662 2.986 -3.915 1.00 88.56 239 VAL A N 1
ATOM 1769 C CA . VAL A 1 239 ? -16.031 2.454 -4.015 1.00 88.56 239 VAL A CA 1
ATOM 1770 C C . VAL A 1 239 ? -16.164 1.141 -3.239 1.00 88.56 239 VAL A C 1
ATOM 1772 O O . VAL A 1 239 ? -17.094 0.982 -2.448 1.00 88.56 239 VAL A O 1
ATOM 1775 N N . CYS A 1 240 ? -15.216 0.212 -3.399 1.00 91.00 240 CYS A N 1
ATOM 1776 C CA . CYS A 1 240 ? -15.197 -1.046 -2.648 1.00 91.00 240 CYS A CA 1
ATOM 1777 C C . CYS A 1 240 ? -15.124 -0.813 -1.130 1.00 91.00 240 CYS A C 1
ATOM 1779 O O . CYS A 1 240 ? -15.906 -1.392 -0.375 1.00 91.00 240 CYS A O 1
ATOM 1781 N N . ALA A 1 241 ? -14.238 0.075 -0.680 1.00 90.12 241 ALA A N 1
ATOM 1782 C CA . ALA A 1 241 ? -14.110 0.454 0.723 1.00 90.12 241 ALA A CA 1
ATOM 1783 C C . ALA A 1 241 ? -15.385 1.121 1.261 1.00 90.12 241 ALA A C 1
ATOM 1785 O O . ALA A 1 241 ? -15.827 0.813 2.368 1.00 90.12 241 ALA A O 1
ATOM 1786 N N . ALA A 1 242 ? -16.022 1.985 0.467 1.00 88.38 242 ALA A N 1
ATOM 1787 C CA . ALA A 1 242 ? -17.292 2.606 0.818 1.00 88.38 242 ALA A CA 1
ATOM 1788 C C . ALA A 1 242 ? -18.414 1.569 0.988 1.00 88.38 242 ALA A C 1
ATOM 1790 O O . ALA A 1 242 ? -19.178 1.660 1.949 1.00 88.38 242 ALA A O 1
ATOM 1791 N N . MET A 1 243 ? -18.481 0.544 0.128 1.00 89.75 243 MET A N 1
ATOM 1792 C CA . MET A 1 243 ? -19.429 -0.564 0.297 1.00 89.75 243 MET A CA 1
ATOM 1793 C C . MET A 1 243 ? -19.202 -1.303 1.623 1.00 89.75 243 MET A C 1
ATOM 1795 O O . MET A 1 243 ? -20.162 -1.537 2.362 1.00 89.75 243 MET A O 1
ATOM 1799 N N . TRP A 1 244 ? -17.949 -1.603 1.983 1.00 92.12 244 TRP A N 1
ATOM 1800 C CA . TRP A 1 244 ? -17.630 -2.180 3.294 1.00 92.12 244 TRP A CA 1
ATOM 1801 C C . TRP A 1 244 ? -18.032 -1.252 4.447 1.00 92.12 244 TRP A C 1
ATOM 1803 O O . TRP A 1 244 ? -18.614 -1.709 5.432 1.00 92.12 244 TRP A O 1
ATOM 1813 N N . SER A 1 245 ? -17.790 0.054 4.333 1.00 88.00 245 SER A N 1
ATOM 1814 C CA . SER A 1 245 ? -18.175 1.022 5.365 1.00 88.00 245 SER A CA 1
ATOM 1815 C C . SER A 1 245 ? -19.686 1.198 5.514 1.00 88.00 245 SER A C 1
ATOM 1817 O O . SER A 1 245 ? -20.143 1.425 6.630 1.00 88.00 245 SER A O 1
ATOM 1819 N N . VAL A 1 246 ? -20.476 1.065 4.444 1.00 87.62 246 VAL A N 1
ATOM 1820 C CA . VAL A 1 246 ? -21.945 1.172 4.500 1.00 87.62 246 VAL A CA 1
ATOM 1821 C C . VAL A 1 246 ? -22.575 -0.117 5.030 1.00 87.62 246 VAL A C 1
ATOM 1823 O O . VAL A 1 246 ? -23.345 -0.075 5.989 1.00 87.62 246 VAL A O 1
ATOM 1826 N N . PHE A 1 247 ? -22.256 -1.266 4.428 1.00 88.50 247 PHE A N 1
ATOM 1827 C CA . PHE A 1 247 ? -22.955 -2.521 4.724 1.00 88.50 247 PHE A CA 1
ATOM 1828 C C . PHE A 1 247 ? -22.387 -3.255 5.935 1.00 88.50 247 PHE A C 1
ATOM 1830 O O . PHE A 1 247 ? -23.146 -3.830 6.715 1.00 88.50 247 PHE A O 1
ATOM 1837 N N . TYR A 1 248 ? -21.062 -3.247 6.090 1.00 89.75 248 TYR A N 1
ATOM 1838 C CA . TYR A 1 248 ? -20.386 -4.070 7.083 1.00 89.75 248 TYR A CA 1
ATOM 1839 C C . TYR A 1 248 ? -20.078 -3.297 8.367 1.00 89.75 248 TYR A C 1
ATOM 1841 O O 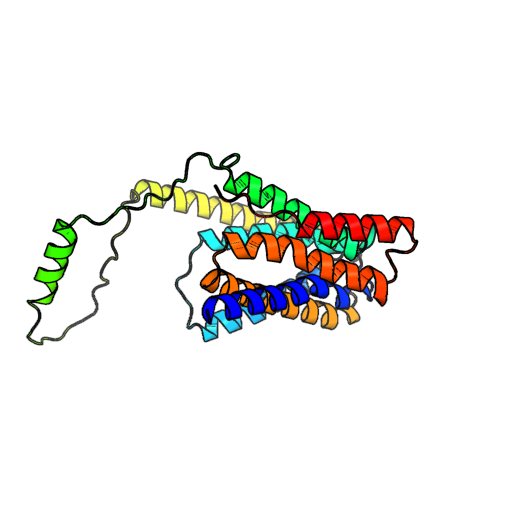. TYR A 1 248 ? -20.531 -3.686 9.442 1.00 89.75 248 TYR A O 1
ATOM 1849 N N . PHE A 1 249 ? -19.352 -2.181 8.262 1.00 87.62 249 PHE A N 1
ATOM 1850 C CA . PHE A 1 249 ? -18.962 -1.384 9.432 1.00 87.62 249 PHE A CA 1
ATOM 1851 C C . PHE A 1 249 ? -20.023 -0.367 9.866 1.00 87.62 249 PHE A C 1
ATOM 1853 O O . PHE A 1 249 ? -19.966 0.112 10.994 1.00 87.62 249 PHE A O 1
ATOM 1860 N N . LYS A 1 250 ? -20.994 -0.059 8.996 1.00 85.69 250 LYS A N 1
ATOM 1861 C CA . LYS A 1 250 ? -22.059 0.931 9.230 1.00 85.69 250 LYS A CA 1
ATOM 1862 C C . LYS A 1 250 ? -21.523 2.288 9.713 1.00 85.69 250 LYS A C 1
ATOM 1864 O O . LYS A 1 250 ? -22.123 2.930 10.564 1.00 85.69 250 LYS A O 1
ATOM 1869 N N . GLU A 1 251 ? -20.394 2.727 9.161 1.00 80.44 251 GLU A N 1
ATOM 1870 C CA . GLU A 1 251 ? -19.760 4.012 9.500 1.00 80.44 251 GLU A CA 1
ATOM 1871 C C . GLU A 1 251 ? -20.465 5.188 8.821 1.00 80.44 251 GLU A C 1
ATOM 1873 O O . GLU A 1 251 ? -20.501 6.297 9.345 1.00 80.44 251 GLU A O 1
ATOM 1878 N N . ILE A 1 252 ? -21.042 4.943 7.643 1.00 77.75 252 ILE A N 1
ATOM 1879 C CA . ILE A 1 252 ? -21.746 5.952 6.855 1.00 77.75 252 ILE A CA 1
ATOM 1880 C C . ILE A 1 252 ? -23.245 5.686 6.988 1.00 77.75 252 ILE A C 1
ATOM 1882 O O . ILE A 1 252 ? -23.830 4.917 6.227 1.00 77.75 252 ILE A O 1
ATOM 1886 N N . THR A 1 253 ? -23.874 6.316 7.981 1.00 74.19 253 THR A N 1
ATOM 1887 C CA . THR A 1 253 ? -25.320 6.204 8.231 1.00 74.19 253 THR A CA 1
ATOM 1888 C C . THR A 1 253 ? -26.063 7.499 7.911 1.00 74.19 253 THR A C 1
ATOM 1890 O O . THR A 1 253 ? -25.547 8.596 8.128 1.00 74.19 253 THR A O 1
ATOM 1893 N N . GLY A 1 254 ? -27.309 7.369 7.443 1.00 79.44 254 GLY A N 1
ATOM 1894 C CA . GLY A 1 254 ? -28.226 8.485 7.187 1.00 79.44 254 GLY A CA 1
ATOM 1895 C C . GLY A 1 254 ? -28.426 8.795 5.701 1.00 79.44 254 GLY A C 1
ATOM 1896 O O . GLY A 1 254 ? -27.492 8.747 4.904 1.00 79.44 254 GLY A O 1
ATOM 1897 N N . LYS A 1 255 ? -29.663 9.154 5.324 1.00 77.25 255 LYS A N 1
ATOM 1898 C CA . LYS A 1 255 ? -30.068 9.386 3.921 1.00 77.25 255 LYS A CA 1
ATOM 1899 C C . LYS A 1 255 ? -29.249 10.486 3.236 1.00 77.25 255 LYS A C 1
ATOM 1901 O O . LYS A 1 255 ? -28.869 10.337 2.084 1.00 77.25 255 LYS A O 1
ATOM 1906 N N . ARG A 1 256 ? -28.935 11.570 3.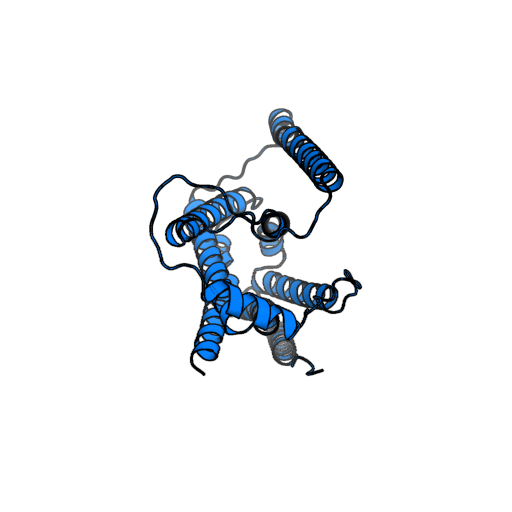955 1.00 78.81 256 ARG A N 1
ATOM 1907 C CA . ARG A 1 256 ? -28.117 12.677 3.431 1.00 78.81 256 ARG A CA 1
ATOM 1908 C C . ARG A 1 256 ? -26.681 12.237 3.132 1.00 78.81 256 ARG A C 1
ATOM 1910 O O . ARG A 1 256 ? -26.179 12.536 2.057 1.00 78.81 256 ARG A O 1
ATOM 1917 N N . ASN A 1 257 ? -26.054 11.505 4.050 1.00 80.38 257 ASN A N 1
ATOM 1918 C CA . ASN A 1 257 ? -24.680 11.024 3.886 1.00 80.38 257 ASN A CA 1
ATOM 1919 C C . ASN A 1 257 ? -24.589 9.970 2.779 1.00 80.38 257 ASN A C 1
ATOM 1921 O O . ASN A 1 257 ? -23.651 9.991 1.990 1.00 80.38 257 ASN A O 1
ATOM 1925 N N . LEU A 1 258 ? -25.604 9.108 2.666 1.00 79.75 258 LEU A N 1
ATOM 1926 C CA . LEU A 1 258 ? -25.705 8.142 1.577 1.00 79.75 258 LEU A CA 1
ATOM 1927 C C . LEU A 1 258 ? -25.887 8.835 0.219 1.00 79.75 258 LEU A C 1
ATOM 1929 O O . LEU A 1 258 ? -25.221 8.466 -0.738 1.00 79.75 258 LEU A O 1
ATOM 1933 N N . ASN A 1 259 ? -26.724 9.873 0.138 1.00 80.50 259 ASN A N 1
ATOM 1934 C CA . ASN A 1 259 ? -26.894 10.644 -1.095 1.00 80.50 259 ASN A CA 1
ATOM 1935 C C . ASN A 1 259 ? -25.598 11.359 -1.502 1.00 80.50 259 ASN A C 1
ATOM 1937 O O . ASN A 1 259 ? -25.243 11.333 -2.675 1.00 80.50 259 ASN A O 1
ATOM 1941 N N . ILE A 1 260 ? -24.868 11.953 -0.550 1.00 81.50 260 ILE A N 1
ATOM 1942 C CA . ILE A 1 260 ? -23.558 12.571 -0.817 1.00 81.50 260 ILE A CA 1
ATOM 1943 C C . ILE A 1 260 ? -22.565 11.520 -1.319 1.00 81.50 260 ILE A C 1
ATOM 1945 O O . ILE A 1 260 ? -21.859 11.772 -2.288 1.00 81.50 260 ILE A O 1
ATOM 1949 N N . LEU A 1 261 ? -22.542 10.333 -0.708 1.00 78.69 261 LEU A N 1
ATOM 1950 C CA . LEU A 1 261 ? -21.683 9.232 -1.136 1.00 78.69 261 LEU A CA 1
ATOM 1951 C C . LEU A 1 261 ? -22.023 8.758 -2.556 1.00 78.69 261 LEU A C 1
ATOM 1953 O O . LEU A 1 261 ? -21.121 8.572 -3.365 1.00 78.69 261 LEU A O 1
ATOM 1957 N N . VAL A 1 262 ? -23.309 8.594 -2.876 1.00 80.94 262 VAL A N 1
ATOM 1958 C CA . VAL A 1 262 ? -23.762 8.197 -4.218 1.00 80.94 262 VAL A CA 1
ATOM 1959 C C . VAL A 1 262 ? -23.388 9.253 -5.252 1.00 80.94 262 VAL A C 1
ATOM 1961 O O . VAL A 1 262 ? -22.878 8.898 -6.309 1.00 80.94 262 VAL A O 1
ATOM 1964 N N . VAL A 1 263 ? -23.588 10.538 -4.947 1.00 80.31 263 VAL A N 1
ATOM 1965 C CA . VAL A 1 263 ? -23.181 11.638 -5.833 1.00 80.31 263 VAL A CA 1
ATOM 1966 C C . VAL A 1 263 ? -21.664 11.657 -6.008 1.00 80.31 263 VAL A C 1
ATOM 1968 O O . VAL A 1 263 ? -21.204 11.762 -7.135 1.00 80.31 263 VAL A O 1
ATOM 1971 N N . ALA A 1 264 ? -20.887 11.489 -4.935 1.00 74.06 264 ALA A N 1
ATOM 1972 C CA . ALA A 1 264 ? -19.430 11.429 -5.014 1.00 74.06 264 ALA A CA 1
ATOM 1973 C C . ALA A 1 264 ? -18.968 10.275 -5.917 1.00 74.06 264 ALA A C 1
ATOM 1975 O O . ALA A 1 264 ? -18.230 10.513 -6.864 1.00 74.06 264 ALA A O 1
ATOM 1976 N N . ILE A 1 265 ? -19.477 9.057 -5.698 1.00 76.19 265 ILE A N 1
ATOM 1977 C CA . ILE A 1 265 ? -19.173 7.885 -6.533 1.00 76.19 265 ILE A CA 1
ATOM 1978 C C . ILE A 1 265 ? -19.605 8.117 -7.989 1.00 76.19 265 ILE A C 1
ATOM 1980 O O . ILE A 1 265 ? -18.870 7.769 -8.909 1.00 76.19 265 ILE A O 1
ATOM 1984 N N . ALA A 1 266 ? -20.773 8.719 -8.220 1.00 76.44 266 ALA A N 1
ATOM 1985 C CA . ALA A 1 266 ? -21.265 8.999 -9.564 1.00 76.44 266 ALA A CA 1
ATOM 1986 C C . ALA A 1 266 ? -20.396 10.030 -10.296 1.00 76.44 266 ALA A C 1
ATOM 1988 O O . ALA A 1 266 ? -20.093 9.829 -11.468 1.00 76.44 266 ALA A O 1
ATOM 1989 N N . THR A 1 267 ? -19.966 11.104 -9.632 1.00 72.69 267 THR A N 1
ATOM 1990 C CA . THR A 1 267 ? -19.028 12.081 -10.207 1.00 72.69 267 THR A CA 1
ATOM 1991 C C . THR A 1 267 ? -17.692 11.415 -10.521 1.00 72.69 267 THR A C 1
ATOM 1993 O O . THR A 1 267 ? -17.174 11.560 -11.621 1.00 72.69 267 THR A O 1
ATOM 1996 N N . THR A 1 268 ? -17.192 10.604 -9.592 1.00 68.44 268 THR A N 1
ATOM 1997 C CA . THR A 1 268 ? -15.954 9.838 -9.735 1.00 68.44 268 THR A CA 1
ATOM 1998 C C . THR A 1 268 ? -15.968 8.869 -10.927 1.00 68.44 268 THR A C 1
ATOM 2000 O O . THR A 1 268 ? -14.951 8.698 -11.589 1.00 68.44 268 THR A O 1
ATOM 2003 N N . LEU A 1 269 ? -17.104 8.233 -11.226 1.00 67.75 269 LEU A N 1
ATOM 2004 C CA . LEU A 1 269 ? -17.237 7.313 -12.365 1.00 67.75 269 LEU A CA 1
ATOM 2005 C C . LEU A 1 269 ? -17.521 8.025 -13.701 1.00 67.75 269 LEU A C 1
ATOM 2007 O O . LEU A 1 269 ? -17.397 7.401 -14.752 1.00 67.75 269 LEU A O 1
ATOM 2011 N N . ASN A 1 270 ? -17.923 9.300 -13.670 1.00 64.25 270 ASN A N 1
ATOM 2012 C CA . ASN A 1 270 ? -18.293 10.081 -14.855 1.00 64.25 270 ASN A CA 1
ATOM 2013 C C . ASN A 1 270 ? -17.178 10.995 -15.382 1.00 64.25 270 ASN A C 1
ATOM 2015 O O . ASN A 1 270 ? -17.378 11.621 -16.425 1.00 64.25 270 ASN A O 1
ATOM 2019 N N . GLU A 1 271 ? -16.014 11.069 -14.728 1.00 55.84 271 GLU A N 1
ATOM 2020 C CA . GLU A 1 271 ? -14.815 11.654 -15.340 1.00 55.84 271 GLU A CA 1
ATOM 2021 C C . GLU A 1 271 ? -14.372 10.769 -16.513 1.00 55.84 271 GLU A C 1
ATOM 2023 O O . GLU A 1 271 ? -13.540 9.870 -16.394 1.00 55.84 271 GLU A O 1
ATOM 2028 N N . LYS A 1 272 ? -14.981 11.001 -17.681 1.00 42.78 272 LYS A N 1
ATOM 2029 C CA . LYS A 1 272 ? -14.434 10.531 -18.948 1.00 42.78 272 LYS A CA 1
ATOM 2030 C C . LYS A 1 272 ? -13.041 11.146 -19.111 1.00 42.78 272 LYS A C 1
ATOM 2032 O O . LYS A 1 272 ? -12.911 12.356 -18.916 1.00 42.78 272 LYS A O 1
ATOM 2037 N N . PRO A 1 273 ? -12.031 10.365 -19.526 1.00 44.44 273 PRO A N 1
ATOM 2038 C CA . PRO A 1 273 ? -10.799 10.955 -20.010 1.00 44.44 273 PRO A CA 1
ATOM 2039 C C . PRO A 1 273 ? -11.171 11.828 -21.207 1.00 44.44 273 PRO A C 1
ATOM 2041 O O . PRO A 1 273 ? -11.802 11.349 -22.151 1.00 44.44 273 PRO A O 1
ATOM 2044 N N . SER A 1 274 ? -10.854 13.118 -21.135 1.00 35.75 274 SER A N 1
ATOM 2045 C CA . SER A 1 274 ? -10.876 13.988 -22.302 1.00 35.75 274 SER A CA 1
ATOM 2046 C C . SER A 1 274 ? -9.909 13.392 -23.321 1.00 35.75 274 SER A C 1
ATOM 2048 O O . SER A 1 274 ? -8.702 13.372 -23.086 1.00 35.75 274 SER A O 1
ATOM 2050 N N . GLU A 1 275 ? -10.456 12.833 -24.397 1.00 35.38 275 GLU A N 1
ATOM 2051 C CA . GLU A 1 275 ? -9.696 12.493 -25.594 1.00 35.38 275 GLU A CA 1
ATOM 2052 C C . GLU A 1 275 ? -9.177 13.811 -26.187 1.00 35.38 275 GLU A C 1
ATOM 2054 O O . GLU A 1 275 ? -9.947 14.575 -26.768 1.00 35.38 275 GLU A O 1
ATOM 2059 N N . GLU A 1 276 ? -7.890 14.092 -25.981 1.00 34.09 276 GLU A N 1
ATOM 2060 C CA . GLU A 1 276 ? -7.093 15.018 -26.794 1.00 34.09 276 GLU A CA 1
ATOM 2061 C C . GLU A 1 276 ? -5.943 14.251 -27.451 1.00 34.09 276 GLU A C 1
ATOM 2063 O O . GLU A 1 276 ? -5.308 13.420 -26.757 1.00 34.09 276 GLU A O 1
#

Radius of gyration: 24.32 Å; Cα contacts (8 Å, |Δi|>4): 211; chains: 1; bounding box: 66×43×74 Å

InterPro domains:
  IPR010651 Sugar transport protein [PTHR16119] (3-106)
  IPR012435 TMEM144 [PF07857] (5-106)
  IPR012435 TMEM144 [PF07857] (107-189)
  IPR012435 TMEM144 [PF07857] (190-269)

Organism: NCBI:txid53326

Mean predicted aligned error: 13.76 Å

Nearest PDB structures (foldseek):
  4tql-assembly2_B  TM=1.668E-01  e=7.792E+00  synthetic construct

Sequence (276 aa):
MTSAVIGLAACGLSSVFFGSAFVPVKKFDAGNGVFVQWVMATAILSVGLAIQALEGFPKFQPLAMLGGVFWALGNVTAIPIMSVLGLGMGMLIWGATNCITGWAVGSGFCFSQIRPSVRTPSHLEVLAEERVIAHDDTPEEASPLISPTPSVGISRQTKRILAILTALMAGVFYGVTFVPVIYIQDHPEKNNPVVNSRIIGPSMMAGCMWSVAQSSWFVANDNLSQSVTFPIISMVPGVCAAMWSVFYFKEITGKRNLNILVVAIATTLNEKPSEE

pLDDT: mean 72.66, std 16.89, range [29.39, 94.94]